Protein AF-A0A499V0D4-F1 (afdb_monomer_lite)

pLDDT: mean 81.77, std 21.67, range [28.7, 98.81]

Secondary structure (DSSP, 8-state):
--TT--SSHHHHHHHHHHPPPPPPSS--THHHHHHHHHT-SSGGGSPPHHHHHHHHHHHHH----------------------------------TT---SSSSSSHHHHHHHHHHHH-----TTPPTTEEEEEEHHHHSEEEEEETTSEEEEE-SSTTS-EEEEE-TTSS-EEEEEEE---STTS-SSHHHHHHHHHHHHHTTTTTTEEEEEEEEEEEEETTEEEEEEEEEEEETT-TTSSSPPPEEEEEEEEE-TT--EEEEEEEEESSSHHHHHHHHHHHHHHHH-EES--

Radius of gyration: 29.71 Å; chains: 1; bounding box: 88×83×48 Å

Organism: NCBI:txid68175

Foldseek 3Di:
DDQCPDPDDVSNVVCLQPPQDDQDPPDDDLVSVLVNLCSDNDPVSHDDPVVSVVSVVVVVPDDPPDDPPDDDDDDDDDDDDDDDDDPDDDDDPDDPDDPDDDDPPPPVVVVVVVVCVVPVDDCVPPDPQKDKDDCCVFAQKIWIARNPWDWDWDCVPVQWIKIKTADPVRQKIKMKIKHADDDDQQQPDQVSVLVVVQVCVVVCVVQQWDPKDKDKDWDDQPNHTKMWIKIKTFGGPQPPPPDTFIKIWIWIWDADPSSIIMIIIMIHTPDDPRNVVSVVNVVRRRVRMGRNHD

Sequence (294 aa):
MSPFRRSHAPATLQAVLGSEPQVPARATGPLATLIMQLLRKDPAMRPAAPEVRQALEAAAREPQSVPTMLASAGYAPGGGQSTGGRFVPPILHKNRKAQLGLGGLALVVAAAVVLVVMKPFSSEGLPAGWTVREERDVVGASLAVPGEYRRVQDDSDSDNPVVTYYDPSGVFTVSLRRSTPDGENDPAHLDAAADQIVAFYKDGGGSTVEDATSETAKTEQQGKEARDVTTSYLPYGTSSNKNPIRYQKRDHLYVNKAKVAWDLTVSIPADGEAHEEGAKLYERIVRNLKIDKL

Structure (mmCIF, N/CA/C/O backbone):
data_AF-A0A499V0D4-F1
#
_entry.id   AF-A0A499V0D4-F1
#
loop_
_atom_site.group_PDB
_atom_site.id
_atom_site.type_symbol
_atom_site.label_atom_id
_atom_site.label_alt_id
_atom_site.label_comp_id
_atom_site.label_asym_id
_atom_site.label_entity_id
_atom_site.label_seq_id
_atom_site.pdbx_PDB_ins_code
_atom_site.Cartn_x
_atom_site.Cartn_y
_atom_site.Cartn_z
_atom_site.occupancy
_atom_site.B_iso_or_equiv
_atom_site.auth_seq_id
_atom_site.auth_comp_id
_atom_site.auth_asym_id
_atom_site.auth_atom_id
_atom_site.pdbx_PDB_model_num
ATOM 1 N N . MET A 1 1 ? 23.529 -24.977 20.799 1.00 67.62 1 MET A N 1
ATOM 2 C CA . MET A 1 1 ? 23.965 -23.685 21.387 1.00 67.62 1 MET A CA 1
ATOM 3 C C . MET A 1 1 ? 24.605 -22.859 20.280 1.00 67.62 1 MET A C 1
ATOM 5 O O . MET A 1 1 ? 25.433 -23.405 19.566 1.00 67.62 1 MET A O 1
ATOM 9 N N . SER A 1 2 ? 24.187 -21.605 20.076 1.00 80.50 2 SER A N 1
ATOM 10 C CA . SER A 1 2 ? 24.742 -20.759 19.004 1.00 80.50 2 SER A CA 1
ATOM 11 C C . SER A 1 2 ? 26.144 -20.260 19.380 1.00 80.50 2 SER A C 1
ATOM 13 O O . SER A 1 2 ? 26.297 -19.731 20.485 1.00 80.50 2 SER A O 1
ATOM 15 N N . PRO A 1 3 ? 27.147 -20.360 18.487 1.00 78.00 3 PRO A N 1
ATOM 16 C CA . PRO A 1 3 ? 28.499 -19.867 18.755 1.00 78.00 3 PRO A CA 1
ATOM 17 C C . PRO A 1 3 ? 28.560 -18.339 18.908 1.00 78.00 3 PRO A C 1
ATOM 19 O O . PRO A 1 3 ? 29.544 -17.828 19.442 1.00 78.00 3 PRO A O 1
ATOM 22 N N . PHE A 1 4 ? 27.510 -17.623 18.486 1.00 86.31 4 PHE A N 1
ATOM 23 C CA . PHE A 1 4 ? 27.412 -16.160 18.516 1.00 86.31 4 PHE A CA 1
ATOM 24 C C . PHE A 1 4 ? 26.816 -15.606 19.817 1.00 86.31 4 PHE A C 1
ATOM 26 O O . PHE A 1 4 ? 26.868 -14.402 20.048 1.00 86.31 4 PHE A O 1
ATOM 33 N N . ARG A 1 5 ? 26.277 -16.463 20.696 1.00 85.12 5 ARG A N 1
ATOM 34 C CA . ARG A 1 5 ? 25.828 -16.056 22.038 1.00 85.12 5 ARG A CA 1
ATOM 35 C C . ARG A 1 5 ? 27.042 -15.929 22.967 1.00 85.12 5 ARG A C 1
ATOM 37 O O . ARG A 1 5 ? 27.327 -16.835 23.748 1.00 85.12 5 ARG A O 1
ATOM 44 N N . ARG A 1 6 ? 27.795 -14.832 22.832 1.00 84.38 6 ARG A N 1
ATOM 45 C CA . ARG A 1 6 ? 28.975 -14.495 23.652 1.00 84.38 6 ARG A CA 1
ATOM 46 C C . ARG A 1 6 ? 28.703 -13.242 24.485 1.00 84.38 6 ARG A C 1
ATOM 48 O O . ARG A 1 6 ? 27.916 -12.392 24.090 1.00 84.38 6 ARG A O 1
ATOM 55 N N . SER A 1 7 ? 29.361 -13.133 25.634 1.00 87.00 7 SER A N 1
ATOM 56 C CA . SER A 1 7 ? 29.151 -12.064 26.623 1.00 87.00 7 SER A CA 1
ATOM 57 C C . SER A 1 7 ? 29.785 -10.718 26.255 1.00 87.00 7 SER A C 1
ATOM 59 O O . SER A 1 7 ? 29.504 -9.723 26.914 1.00 87.00 7 SER A O 1
ATOM 61 N N . HIS A 1 8 ? 30.641 -10.660 25.230 1.00 85.31 8 HIS A N 1
ATOM 62 C CA . HIS A 1 8 ? 31.332 -9.433 24.830 1.00 85.31 8 HIS A CA 1
ATOM 63 C C . HIS A 1 8 ? 31.692 -9.414 23.339 1.00 85.31 8 HIS A C 1
ATOM 65 O O . HIS A 1 8 ? 32.043 -10.446 22.754 1.00 85.31 8 HIS A O 1
ATOM 71 N N . ALA A 1 9 ? 31.661 -8.214 22.747 1.00 86.69 9 ALA A N 1
ATOM 72 C CA . ALA A 1 9 ? 31.794 -7.977 21.308 1.00 86.69 9 ALA A CA 1
ATOM 73 C C . ALA A 1 9 ? 33.032 -8.622 20.643 1.00 86.69 9 ALA A C 1
ATOM 75 O O . ALA A 1 9 ? 32.856 -9.243 19.592 1.00 86.69 9 ALA A O 1
ATOM 76 N N . PRO A 1 10 ? 34.249 -8.597 21.234 1.00 86.88 10 PRO A N 1
ATOM 77 C CA . PRO A 1 10 ? 35.416 -9.233 20.613 1.00 86.88 10 PRO A CA 1
ATOM 78 C C . PRO A 1 10 ? 35.252 -10.744 20.412 1.00 86.88 10 PRO A C 1
ATOM 80 O O . PRO A 1 10 ? 35.670 -11.285 19.392 1.00 86.88 10 PRO A O 1
ATOM 83 N N . ALA A 1 11 ? 34.579 -11.431 21.340 1.00 84.25 11 ALA A N 1
ATOM 84 C CA . ALA A 1 11 ? 34.331 -12.867 21.207 1.00 84.25 11 ALA A CA 1
ATOM 85 C C . ALA A 1 11 ? 33.253 -13.181 20.173 1.00 84.25 11 ALA A C 1
ATOM 87 O O . ALA A 1 11 ? 33.328 -14.217 19.515 1.00 84.25 11 ALA A O 1
ATOM 88 N N . THR A 1 12 ? 32.270 -12.298 19.999 1.00 89.00 12 THR A N 1
ATOM 89 C CA . THR A 1 12 ? 31.299 -12.429 18.908 1.00 89.00 12 THR A CA 1
ATOM 90 C C . THR A 1 12 ? 31.994 -12.267 17.557 1.00 89.00 12 THR A C 1
ATOM 92 O O . THR A 1 12 ? 31.787 -13.098 16.677 1.00 89.00 12 THR A O 1
ATOM 95 N N . LEU A 1 13 ? 32.888 -11.282 17.405 1.00 88.62 13 LEU A N 1
ATOM 96 C CA . LEU A 1 13 ? 33.676 -11.094 16.178 1.00 88.62 13 LEU A CA 1
ATOM 97 C C . LEU A 1 13 ? 34.598 -12.286 15.895 1.00 88.62 13 LEU A C 1
ATOM 99 O O . LEU A 1 13 ? 34.624 -12.794 14.774 1.00 88.62 13 LEU A O 1
ATOM 103 N N . GLN A 1 14 ? 35.291 -12.795 16.915 1.00 88.88 14 GLN A N 1
ATOM 104 C CA . GLN A 1 14 ? 36.110 -13.999 16.778 1.00 88.88 14 GLN A CA 1
ATOM 105 C C . GLN A 1 14 ? 35.263 -15.213 16.369 1.00 88.88 14 GLN A C 1
ATOM 107 O O . GLN A 1 14 ? 35.676 -15.989 15.507 1.00 88.88 14 GLN A O 1
ATOM 112 N N . ALA A 1 15 ? 34.060 -15.365 16.931 1.00 87.12 15 ALA A N 1
ATOM 113 C CA . ALA A 1 15 ? 33.138 -16.422 16.534 1.00 87.12 15 ALA A CA 1
ATOM 114 C C . ALA A 1 15 ? 32.674 -16.260 15.078 1.00 87.12 15 ALA A C 1
ATOM 116 O O . ALA A 1 15 ? 32.596 -17.255 14.361 1.00 87.12 15 ALA A O 1
ATOM 117 N N . VAL A 1 16 ? 32.412 -15.037 14.609 1.00 87.00 16 VAL A N 1
ATOM 118 C CA . VAL A 1 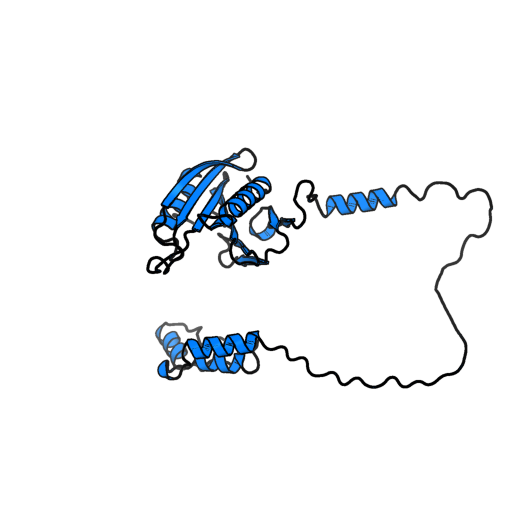16 ? 32.054 -14.768 13.205 1.00 87.00 16 VAL A CA 1
ATOM 119 C C . VAL A 1 16 ? 33.190 -15.150 12.257 1.00 87.00 16 VAL A C 1
ATOM 121 O O . VAL A 1 16 ? 32.927 -15.769 11.224 1.00 87.00 16 VAL A O 1
ATOM 124 N N . LEU A 1 17 ? 34.441 -14.854 12.613 1.00 86.56 17 LEU A N 1
ATOM 125 C CA . LEU A 1 17 ? 35.603 -15.170 11.779 1.00 86.56 17 LEU A CA 1
ATOM 126 C C . LEU A 1 17 ? 35.947 -16.666 11.791 1.00 86.56 17 LEU A C 1
ATOM 128 O O . LEU A 1 17 ? 36.165 -17.248 10.731 1.00 86.56 17 LEU A O 1
ATOM 132 N N . GLY A 1 18 ? 35.956 -17.294 12.969 1.00 83.88 18 GLY A N 1
ATOM 133 C CA . GLY A 1 18 ? 36.459 -18.658 13.150 1.00 83.88 18 GLY A CA 1
ATOM 134 C C . GLY A 1 18 ? 35.419 -19.775 13.057 1.00 83.88 18 GLY A C 1
ATOM 135 O O . GLY A 1 18 ? 35.798 -20.922 12.853 1.00 83.88 18 GLY A O 1
ATOM 136 N N . SER A 1 19 ? 34.120 -19.490 13.211 1.00 86.94 19 SER A N 1
ATOM 137 C CA . SER A 1 19 ? 33.113 -20.565 13.215 1.00 86.94 19 SER A CA 1
ATOM 138 C C . SER A 1 19 ? 32.798 -21.039 11.802 1.00 86.94 19 SER A C 1
ATOM 140 O O . SER A 1 19 ? 32.401 -20.239 10.944 1.00 86.94 19 SER A O 1
ATOM 142 N N . GLU A 1 20 ? 32.897 -22.347 11.589 1.00 85.19 20 GLU A N 1
ATOM 143 C CA . GLU A 1 20 ? 32.474 -22.988 10.350 1.00 85.19 20 GLU A CA 1
ATOM 144 C C . GLU A 1 20 ? 30.939 -23.006 10.234 1.00 85.19 20 GLU A C 1
ATOM 146 O O . GLU A 1 20 ? 30.245 -23.380 11.192 1.00 85.19 20 GLU A O 1
ATOM 151 N N . PRO A 1 21 ? 30.381 -22.593 9.080 1.00 86.62 21 PRO A N 1
ATOM 152 C CA . PRO A 1 21 ? 28.953 -22.706 8.826 1.00 86.62 21 PRO A CA 1
ATOM 153 C C . PRO A 1 21 ? 28.488 -24.161 8.915 1.00 86.62 21 PRO A C 1
ATOM 155 O O . PRO A 1 21 ? 29.148 -25.071 8.421 1.00 86.62 21 PRO A O 1
ATOM 158 N N . GLN A 1 22 ? 27.329 -24.379 9.530 1.00 85.25 22 GLN A N 1
ATOM 159 C CA . GLN A 1 22 ? 26.692 -25.693 9.542 1.00 85.25 22 GLN A CA 1
ATOM 160 C C . GLN A 1 22 ? 25.967 -25.927 8.216 1.00 85.25 22 GLN A C 1
ATOM 162 O O . GLN A 1 22 ? 25.374 -24.998 7.663 1.00 85.25 22 GLN A O 1
ATOM 167 N N . VAL A 1 23 ? 25.975 -27.170 7.733 1.00 86.00 23 VAL A N 1
ATOM 168 C CA . VAL A 1 23 ? 25.221 -27.545 6.531 1.00 86.00 23 VAL A CA 1
ATOM 169 C C . VAL A 1 23 ? 23.724 -27.304 6.783 1.00 86.00 23 VAL A C 1
ATOM 171 O O . VAL A 1 23 ? 23.216 -27.715 7.832 1.00 86.00 23 VAL A O 1
ATOM 174 N N . PRO A 1 24 ? 22.995 -26.634 5.870 1.00 85.88 24 PRO A N 1
ATOM 175 C CA . PRO A 1 24 ? 21.580 -26.347 6.074 1.00 85.88 24 PRO A CA 1
ATOM 176 C C . PRO A 1 24 ? 20.752 -27.628 6.220 1.00 85.88 24 PRO A C 1
ATOM 178 O O . PRO A 1 24 ? 20.754 -28.473 5.336 1.00 85.88 24 PRO A O 1
ATOM 181 N N . ALA A 1 25 ? 19.974 -27.749 7.299 1.00 84.06 25 ALA A N 1
ATOM 182 C CA . ALA A 1 25 ? 19.149 -28.939 7.543 1.00 84.06 25 ALA A CA 1
ATOM 183 C C . ALA A 1 25 ? 17.943 -29.068 6.589 1.00 84.06 25 ALA A C 1
ATOM 185 O O . ALA A 1 25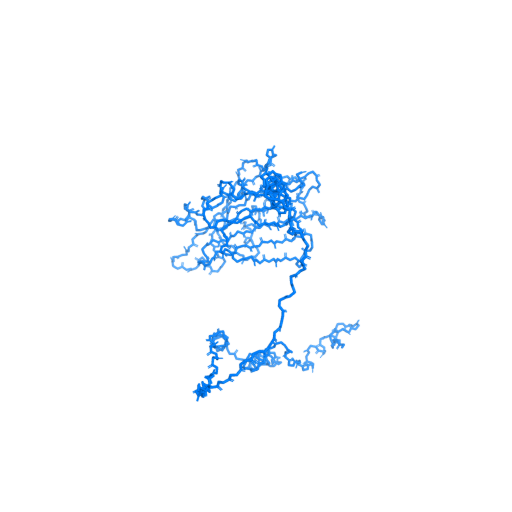 ? 17.407 -30.157 6.411 1.00 84.06 25 ALA A O 1
ATOM 186 N N . ARG A 1 26 ? 17.485 -27.948 6.013 1.00 82.00 26 ARG A N 1
ATOM 187 C CA . ARG A 1 26 ? 16.291 -27.881 5.148 1.00 82.00 26 ARG A CA 1
ATOM 188 C C . ARG A 1 26 ? 16.607 -27.859 3.654 1.00 82.00 26 ARG A C 1
ATOM 190 O O . ARG A 1 26 ? 15.699 -28.046 2.855 1.00 82.00 26 ARG A O 1
ATOM 197 N N . ALA A 1 27 ? 17.861 -27.617 3.279 1.00 79.81 27 ALA A N 1
ATOM 198 C CA . ALA A 1 27 ? 18.295 -27.693 1.892 1.00 79.81 27 ALA A CA 1
ATOM 199 C C . ALA A 1 27 ? 19.104 -28.976 1.714 1.00 79.81 27 ALA A C 1
ATOM 201 O O . ALA A 1 27 ? 19.981 -29.270 2.521 1.00 79.81 27 ALA A O 1
ATOM 202 N N . THR A 1 28 ? 18.824 -29.732 0.659 1.00 79.50 28 THR A N 1
ATOM 203 C CA . THR A 1 28 ? 19.603 -30.919 0.289 1.00 79.50 28 THR A CA 1
ATOM 204 C C . THR A 1 28 ? 20.124 -30.767 -1.137 1.00 79.50 28 THR A C 1
ATOM 206 O O . THR A 1 28 ? 19.649 -29.919 -1.896 1.00 79.50 28 THR A O 1
ATOM 209 N N . GLY A 1 29 ? 21.151 -31.540 -1.489 1.00 83.94 29 GLY A N 1
ATOM 210 C CA . GLY A 1 29 ? 21.677 -31.571 -2.853 1.00 83.94 29 GLY A CA 1
ATOM 211 C C . GLY A 1 29 ? 22.305 -30.242 -3.317 1.00 83.94 29 GLY A C 1
ATOM 212 O O . GLY A 1 29 ? 22.943 -29.556 -2.511 1.00 83.94 29 GLY A O 1
ATOM 213 N N . PRO A 1 30 ? 22.145 -29.865 -4.602 1.00 85.19 30 PRO A N 1
ATOM 214 C CA . PRO A 1 30 ? 22.827 -28.714 -5.207 1.00 85.19 30 PRO A CA 1
ATOM 215 C C . PRO A 1 30 ? 22.613 -27.387 -4.468 1.00 85.19 30 PRO A C 1
ATOM 217 O O . PRO A 1 30 ? 23.535 -26.577 -4.363 1.00 85.19 30 PRO A O 1
ATOM 220 N N . LEU A 1 31 ? 21.423 -27.182 -3.893 1.00 87.56 31 LEU A N 1
ATOM 221 C CA . LEU A 1 31 ? 21.105 -25.977 -3.128 1.00 87.56 31 LEU A CA 1
ATOM 222 C C . LEU A 1 31 ? 21.929 -25.880 -1.836 1.00 87.56 31 LEU A C 1
ATOM 224 O O . LEU A 1 31 ? 22.429 -24.807 -1.501 1.00 87.56 31 LEU A O 1
ATOM 228 N N . ALA A 1 32 ? 22.112 -26.996 -1.123 1.00 89.75 32 ALA A N 1
ATOM 229 C CA . ALA A 1 32 ? 22.949 -27.024 0.075 1.00 89.75 32 ALA A CA 1
ATOM 230 C C . ALA A 1 32 ? 24.406 -26.678 -0.266 1.00 89.75 32 ALA A C 1
ATOM 232 O O . ALA A 1 32 ? 25.039 -25.890 0.439 1.00 89.75 32 ALA A O 1
ATOM 233 N N . THR A 1 33 ? 24.918 -27.205 -1.383 1.00 89.81 33 THR A N 1
ATOM 234 C CA . THR A 1 33 ? 26.265 -26.898 -1.880 1.00 89.81 33 THR A CA 1
ATOM 235 C C . THR A 1 33 ? 26.423 -25.416 -2.212 1.00 89.81 33 THR A C 1
ATOM 237 O O . THR A 1 33 ? 27.405 -24.806 -1.788 1.00 89.81 33 THR A O 1
ATOM 240 N N . LEU A 1 34 ? 25.452 -24.818 -2.909 1.00 92.94 34 LEU A N 1
ATOM 241 C CA . LEU A 1 34 ? 25.481 -23.398 -3.262 1.00 92.94 34 LEU A CA 1
ATOM 242 C C . LEU A 1 34 ? 25.469 -22.497 -2.018 1.00 92.94 34 LEU A C 1
ATOM 244 O O . LEU A 1 34 ? 26.277 -21.574 -1.916 1.00 92.94 34 LEU A O 1
ATOM 248 N N . ILE A 1 35 ? 24.614 -22.801 -1.034 1.00 92.81 35 ILE A N 1
ATOM 249 C CA . ILE A 1 35 ? 24.573 -22.067 0.241 1.00 92.81 35 ILE A CA 1
ATOM 250 C C . ILE A 1 35 ? 25.936 -22.142 0.942 1.00 92.81 35 ILE A C 1
ATOM 252 O O . ILE A 1 35 ? 26.468 -21.121 1.376 1.00 92.81 35 ILE A O 1
ATOM 256 N N . MET A 1 36 ? 26.551 -23.326 0.999 1.00 93.69 36 MET A N 1
ATOM 257 C CA . MET A 1 36 ? 27.870 -23.490 1.618 1.00 93.69 36 MET A CA 1
ATOM 258 C C . MET A 1 36 ? 28.985 -22.742 0.868 1.00 93.69 36 MET A C 1
ATOM 260 O O . MET A 1 36 ? 29.930 -22.267 1.499 1.00 93.69 36 MET A O 1
ATOM 264 N N . GLN A 1 37 ? 28.883 -22.582 -0.455 1.00 93.06 37 GLN A N 1
ATOM 265 C CA . GLN A 1 37 ? 29.824 -21.774 -1.241 1.00 93.06 37 GLN A CA 1
ATOM 266 C C . GLN A 1 37 ? 29.673 -20.270 -0.972 1.00 93.06 37 GLN A C 1
ATOM 268 O O . GLN A 1 37 ? 30.678 -19.567 -0.864 1.00 93.06 37 GLN A O 1
ATOM 273 N N . LEU A 1 38 ? 28.442 -19.779 -0.807 1.00 93.88 38 LEU A N 1
ATOM 274 C CA . LEU A 1 38 ? 28.173 -18.377 -0.465 1.00 93.88 38 LEU A CA 1
ATOM 275 C C . LEU A 1 38 ? 28.634 -18.015 0.954 1.00 93.88 38 LEU A C 1
ATOM 277 O O . LEU A 1 38 ? 29.048 -16.884 1.200 1.00 93.88 38 LEU A O 1
ATOM 281 N N . LEU A 1 39 ? 28.618 -18.981 1.876 1.00 93.12 39 LEU A N 1
ATOM 282 C CA . LEU A 1 39 ? 29.041 -18.796 3.268 1.00 93.12 39 LEU A CA 1
ATOM 283 C C . LEU A 1 39 ? 30.562 -18.929 3.486 1.00 93.12 39 LEU A C 1
ATOM 285 O O . LEU A 1 39 ? 31.022 -18.933 4.633 1.00 93.12 39 LEU A O 1
ATOM 289 N N . ARG A 1 40 ? 31.364 -19.010 2.414 1.00 91.50 40 ARG A N 1
ATOM 290 C CA . ARG A 1 40 ? 32.833 -19.039 2.505 1.00 91.50 40 ARG A CA 1
ATOM 291 C C . ARG A 1 40 ? 33.371 -17.772 3.170 1.00 91.50 40 ARG A C 1
ATOM 293 O O . ARG A 1 40 ? 32.938 -16.657 2.866 1.00 91.50 40 ARG A O 1
ATOM 300 N N . LYS A 1 41 ? 34.344 -17.947 4.069 1.00 89.31 41 LYS A N 1
ATOM 301 C CA . LYS A 1 41 ? 34.977 -16.835 4.796 1.00 89.31 41 LYS A CA 1
ATOM 302 C C . LYS A 1 41 ? 35.727 -15.898 3.860 1.00 89.31 41 LYS A C 1
ATOM 304 O O . LYS A 1 41 ? 35.595 -14.691 4.009 1.00 89.31 41 LYS A O 1
ATOM 309 N N . ASP A 1 42 ? 36.429 -16.459 2.882 1.00 89.31 42 ASP A N 1
ATOM 310 C CA . ASP A 1 42 ? 37.067 -15.704 1.810 1.00 89.31 42 ASP A CA 1
ATOM 311 C C . ASP A 1 42 ? 36.022 -15.264 0.763 1.00 89.31 42 ASP A C 1
ATOM 313 O O . ASP A 1 42 ? 35.419 -16.129 0.113 1.00 89.31 42 ASP A O 1
ATOM 317 N N . PRO A 1 43 ? 35.781 -13.950 0.585 1.00 86.69 43 PRO A N 1
ATOM 318 C CA . PRO A 1 43 ? 34.848 -13.439 -0.414 1.00 86.69 43 PRO A CA 1
ATOM 319 C C . PRO A 1 43 ? 35.263 -13.736 -1.858 1.00 86.69 43 PRO A C 1
ATOM 321 O O . PRO A 1 43 ? 34.382 -13.921 -2.694 1.00 86.69 43 PRO A O 1
ATOM 324 N N . ALA A 1 44 ? 36.566 -13.812 -2.155 1.00 90.38 44 ALA A N 1
ATOM 325 C CA . ALA A 1 44 ? 37.063 -14.049 -3.513 1.00 90.38 44 ALA A CA 1
ATOM 326 C C . ALA A 1 44 ? 36.777 -15.478 -4.001 1.00 90.38 44 ALA A C 1
ATOM 328 O O . ALA A 1 44 ? 36.721 -15.737 -5.198 1.00 90.38 44 ALA A O 1
ATOM 329 N N . MET A 1 45 ? 36.552 -16.401 -3.064 1.00 89.94 45 MET A N 1
ATOM 330 C CA . MET A 1 45 ? 36.236 -17.802 -3.341 1.00 89.94 45 MET A CA 1
ATOM 331 C C . MET A 1 45 ? 34.733 -18.064 -3.485 1.00 89.94 45 MET A C 1
ATOM 333 O O . MET A 1 45 ? 34.328 -19.228 -3.585 1.00 89.94 45 MET A O 1
ATOM 337 N N . ARG A 1 46 ? 33.892 -17.026 -3.434 1.00 94.44 46 ARG A N 1
ATOM 338 C CA . ARG A 1 46 ? 32.441 -17.155 -3.600 1.00 94.44 46 ARG A CA 1
ATOM 339 C C . ARG A 1 46 ? 32.077 -17.129 -5.092 1.00 94.44 46 ARG A C 1
ATOM 341 O O . ARG A 1 46 ? 32.711 -16.389 -5.840 1.00 94.44 46 ARG A O 1
ATOM 348 N N . PRO A 1 47 ? 31.063 -17.898 -5.526 1.00 94.62 47 PRO A N 1
ATOM 349 C CA . PRO A 1 47 ? 30.582 -17.853 -6.904 1.00 94.62 47 PRO A CA 1
ATOM 350 C C . PRO A 1 47 ? 30.102 -16.452 -7.284 1.00 94.62 47 PRO A C 1
ATOM 352 O O . PRO A 1 47 ? 29.569 -15.716 -6.445 1.00 94.62 47 PRO A O 1
ATOM 355 N N . ALA A 1 48 ? 30.260 -16.093 -8.555 1.00 92.00 48 ALA A N 1
ATOM 356 C CA . ALA A 1 48 ? 29.822 -14.792 -9.038 1.00 92.00 48 ALA A CA 1
ATOM 357 C C . ALA A 1 48 ? 28.286 -14.724 -9.113 1.00 92.00 48 ALA A C 1
ATOM 359 O O . ALA A 1 48 ? 27.611 -15.721 -9.365 1.00 92.00 48 ALA A O 1
ATOM 360 N N . ALA A 1 49 ? 27.713 -13.526 -8.963 1.00 91.38 49 ALA A N 1
ATOM 361 C CA . ALA A 1 49 ? 26.264 -13.306 -9.034 1.00 91.38 49 ALA A CA 1
ATOM 362 C C . ALA A 1 49 ? 25.543 -13.980 -10.232 1.00 91.38 49 ALA A C 1
ATOM 364 O O . ALA A 1 49 ? 24.481 -14.568 -10.005 1.00 91.38 49 ALA A O 1
ATOM 365 N N . PRO A 1 50 ? 26.062 -13.949 -11.482 1.00 89.56 50 PRO A N 1
ATOM 366 C CA . PRO A 1 50 ? 25.412 -14.649 -12.594 1.00 89.56 50 PRO A CA 1
ATOM 367 C C . PRO A 1 50 ? 25.395 -16.177 -12.428 1.00 89.56 50 PRO A C 1
ATOM 369 O O . PRO A 1 50 ? 24.391 -16.806 -12.755 1.00 89.56 50 PRO A O 1
ATOM 372 N N . GLU A 1 51 ? 26.452 -16.771 -11.874 1.00 89.62 51 GLU A N 1
ATOM 373 C CA . GLU A 1 51 ? 26.544 -18.220 -11.634 1.00 89.62 51 GLU A CA 1
ATOM 374 C C . GLU A 1 51 ? 25.563 -18.660 -10.542 1.00 89.62 51 GLU A C 1
ATOM 376 O O . GLU A 1 51 ? 24.875 -19.671 -10.680 1.00 89.62 51 GLU A O 1
ATOM 381 N N . VAL A 1 52 ? 25.441 -17.857 -9.478 1.00 94.12 52 VAL A N 1
ATOM 382 C CA . VAL A 1 52 ? 24.467 -18.084 -8.398 1.00 94.12 52 VAL A CA 1
ATOM 383 C C . VAL A 1 52 ? 23.045 -18.056 -8.951 1.00 94.12 52 VAL A C 1
ATOM 385 O O . VAL A 1 52 ? 22.251 -18.943 -8.642 1.00 94.12 52 VAL A O 1
ATOM 388 N N . ARG A 1 53 ? 22.724 -17.064 -9.794 1.00 91.31 53 ARG A N 1
ATOM 389 C CA . ARG A 1 53 ? 21.407 -16.956 -10.432 1.00 91.31 53 ARG A CA 1
ATOM 390 C C . ARG A 1 53 ? 21.105 -18.187 -11.281 1.00 91.31 53 ARG A C 1
ATOM 392 O O . ARG A 1 53 ? 20.050 -18.785 -11.105 1.00 91.31 53 ARG A O 1
ATOM 399 N N . GLN A 1 54 ? 22.044 -18.601 -12.129 1.00 88.44 54 GLN A N 1
ATOM 400 C CA . GLN A 1 54 ? 21.881 -19.782 -12.975 1.00 88.44 54 GLN A CA 1
ATOM 401 C C . GLN A 1 54 ? 21.660 -21.059 -12.148 1.00 88.44 54 GLN A C 1
ATOM 403 O O . GLN A 1 54 ? 20.784 -21.860 -12.470 1.00 88.44 54 GLN A O 1
ATOM 408 N N . ALA A 1 55 ? 22.422 -21.246 -11.067 1.00 86.81 55 ALA A N 1
ATOM 409 C CA . ALA A 1 55 ? 22.286 -22.406 -10.189 1.00 86.81 55 ALA A CA 1
ATOM 410 C C . ALA A 1 55 ? 20.933 -22.430 -9.452 1.00 86.81 55 ALA A C 1
ATOM 412 O O . ALA A 1 55 ? 20.327 -23.493 -9.313 1.00 86.81 55 ALA A O 1
ATOM 413 N N . LEU A 1 56 ? 20.434 -21.268 -9.016 1.00 90.19 56 LEU A N 1
ATOM 414 C CA . LEU A 1 56 ? 19.115 -21.144 -8.388 1.00 90.19 56 LEU A CA 1
ATOM 415 C C . LEU A 1 56 ? 17.976 -21.358 -9.390 1.00 90.19 56 LEU A C 1
ATOM 417 O O . LEU A 1 56 ? 17.012 -22.045 -9.065 1.00 90.19 56 LEU A O 1
ATOM 421 N N . GLU A 1 57 ? 18.097 -20.826 -10.606 1.00 88.75 57 GLU A N 1
ATOM 422 C CA . GLU A 1 57 ? 17.136 -21.068 -11.686 1.00 88.75 57 GLU A CA 1
ATOM 423 C C . GLU A 1 57 ? 17.071 -22.554 -12.048 1.00 88.75 57 GLU A C 1
ATOM 425 O O . GLU A 1 57 ? 15.980 -23.094 -12.196 1.00 88.75 57 GLU A O 1
ATOM 430 N N . ALA A 1 58 ? 18.216 -23.240 -12.132 1.00 81.12 58 ALA A N 1
ATOM 431 C CA . ALA A 1 58 ? 18.261 -24.679 -12.376 1.00 81.12 58 ALA A CA 1
ATOM 432 C C . ALA A 1 58 ? 17.603 -25.479 -11.238 1.00 81.12 58 ALA A C 1
ATOM 434 O O . ALA A 1 58 ? 16.778 -26.350 -11.509 1.00 81.12 58 ALA A O 1
ATOM 435 N N . ALA A 1 59 ? 17.900 -25.142 -9.976 1.00 77.00 59 ALA A N 1
ATOM 436 C CA . ALA A 1 59 ? 17.288 -25.784 -8.810 1.00 77.00 59 ALA A CA 1
ATOM 437 C C . ALA A 1 59 ? 15.772 -25.531 -8.719 1.00 77.00 59 ALA A C 1
ATOM 439 O O . ALA A 1 59 ? 15.024 -26.407 -8.295 1.00 77.00 59 ALA A O 1
ATOM 440 N N . ALA A 1 60 ? 15.306 -24.354 -9.142 1.00 81.81 60 ALA A N 1
ATOM 441 C CA . ALA A 1 60 ? 13.883 -24.031 -9.213 1.00 81.81 60 ALA A CA 1
ATOM 442 C C . ALA A 1 60 ? 13.174 -24.716 -10.394 1.00 81.81 60 ALA A C 1
ATOM 444 O O . ALA A 1 60 ? 11.952 -24.859 -10.375 1.00 81.81 60 ALA A O 1
ATOM 445 N N . ARG A 1 61 ? 13.926 -25.113 -11.430 1.00 74.25 61 ARG A N 1
ATOM 446 C CA . ARG A 1 61 ? 13.386 -25.670 -12.674 1.00 74.25 61 ARG A CA 1
ATOM 447 C C . ARG A 1 61 ? 13.302 -27.188 -12.690 1.00 74.25 61 ARG A C 1
ATOM 449 O O . ARG A 1 61 ? 12.649 -27.691 -13.596 1.00 74.25 61 ARG A O 1
ATOM 456 N N . GLU A 1 62 ? 13.917 -27.913 -11.753 1.00 56.59 62 GLU A N 1
ATOM 457 C CA . GLU A 1 62 ? 13.860 -29.381 -11.729 1.00 56.59 62 GLU A CA 1
ATOM 458 C C . GLU A 1 62 ? 12.416 -29.918 -11.691 1.00 56.59 62 GLU A C 1
ATOM 460 O O . GLU A 1 62 ? 11.698 -29.720 -10.710 1.00 56.59 62 GLU A O 1
ATOM 465 N N . PRO A 1 63 ? 12.017 -30.723 -12.691 1.00 55.00 63 PRO A N 1
ATOM 466 C CA . PRO A 1 63 ? 10.952 -31.696 -12.574 1.00 55.00 63 PRO A CA 1
ATOM 467 C C . PRO A 1 63 ? 11.613 -33.080 -12.541 1.00 55.00 63 PRO A C 1
ATOM 469 O O . PRO A 1 63 ? 11.824 -33.700 -13.581 1.00 55.00 63 PRO A O 1
ATOM 472 N N . GLN A 1 64 ? 11.975 -33.588 -11.363 1.00 42.00 64 GLN A N 1
ATOM 473 C CA . GLN A 1 64 ? 12.427 -34.979 -11.246 1.00 42.00 64 GLN A CA 1
ATOM 474 C C . GLN A 1 64 ? 11.221 -35.892 -11.013 1.00 42.00 64 GLN A C 1
ATOM 476 O O . GLN A 1 64 ? 10.946 -36.353 -9.908 1.00 42.00 64 GLN A O 1
ATOM 481 N N . SER A 1 65 ? 10.482 -36.160 -12.091 1.00 40.88 65 SER A N 1
ATOM 482 C CA . SER A 1 65 ? 9.687 -37.384 -12.181 1.00 40.88 65 SER A CA 1
ATOM 483 C C . SER A 1 65 ? 10.665 -38.528 -12.436 1.00 40.88 65 SER A C 1
ATOM 485 O O . SER A 1 65 ? 11.176 -38.692 -13.541 1.00 40.88 65 SER A O 1
ATOM 487 N N . VAL A 1 66 ? 10.951 -39.325 -11.409 1.00 40.78 66 VAL A N 1
ATOM 488 C CA . VAL A 1 66 ? 11.523 -40.653 -11.641 1.00 40.78 66 VAL A CA 1
ATOM 489 C C . VAL A 1 66 ? 10.485 -41.484 -12.406 1.00 40.78 66 VAL A C 1
ATOM 491 O O . VAL A 1 66 ? 9.312 -41.483 -12.020 1.00 40.78 66 VAL A O 1
ATOM 494 N N . PRO A 1 67 ? 10.853 -42.179 -13.495 1.00 37.19 67 PRO A N 1
ATOM 495 C CA . PRO A 1 67 ? 9.913 -43.021 -14.216 1.00 37.19 67 PRO A CA 1
ATOM 496 C C . PRO A 1 67 ? 9.460 -44.161 -13.297 1.00 37.19 67 PRO A C 1
ATOM 498 O O . PRO A 1 67 ? 10.219 -45.077 -12.984 1.00 37.19 67 PRO A O 1
ATOM 501 N N . THR A 1 68 ? 8.202 -44.106 -12.853 1.00 40.09 68 THR A N 1
ATOM 502 C CA . THR A 1 68 ? 7.513 -45.267 -12.293 1.00 40.09 68 THR A CA 1
ATOM 503 C C . THR A 1 68 ? 7.393 -46.292 -13.413 1.00 40.09 68 THR A C 1
ATOM 505 O O . THR A 1 68 ? 6.570 -46.146 -14.316 1.00 40.09 68 THR A O 1
ATOM 508 N N . MET A 1 69 ? 8.247 -47.316 -13.390 1.00 37.44 69 MET A N 1
ATOM 509 C CA . MET A 1 69 ? 8.052 -48.479 -14.242 1.00 37.44 69 MET A CA 1
ATOM 510 C C . MET A 1 69 ? 6.712 -49.121 -13.877 1.00 37.44 69 MET A C 1
ATOM 512 O O . MET A 1 69 ? 6.513 -49.604 -12.764 1.00 37.44 69 MET A O 1
ATOM 516 N N . LEU A 1 70 ? 5.789 -49.074 -14.835 1.00 35.38 70 LEU A N 1
ATOM 517 C CA . LEU A 1 70 ? 4.526 -49.796 -14.845 1.00 35.38 70 LEU A CA 1
ATOM 518 C C . LEU A 1 70 ? 4.804 -51.294 -14.667 1.00 35.38 70 LEU A C 1
ATOM 520 O O . LEU A 1 70 ? 5.282 -51.959 -15.586 1.00 35.38 70 LEU A O 1
ATOM 524 N N . ALA A 1 71 ? 4.488 -51.833 -13.490 1.00 35.50 71 ALA A N 1
ATOM 525 C CA . ALA A 1 71 ? 4.348 -53.270 -13.320 1.00 35.50 71 ALA A CA 1
ATOM 526 C C . ALA A 1 71 ? 3.011 -53.703 -13.937 1.00 35.50 71 ALA A C 1
ATOM 528 O O . ALA A 1 71 ? 1.947 -53.175 -13.615 1.00 35.50 71 ALA A O 1
ATOM 529 N N . SER A 1 72 ? 3.126 -54.639 -14.874 1.00 32.62 72 SER A N 1
ATOM 530 C CA . SER A 1 72 ? 2.069 -55.184 -15.718 1.00 32.62 72 SER A CA 1
ATOM 531 C C . SER A 1 72 ? 0.853 -55.693 -14.951 1.00 32.62 72 SER A C 1
ATOM 533 O O . SER A 1 72 ? 0.962 -56.387 -13.941 1.00 32.62 72 SER A O 1
ATOM 535 N N . ALA A 1 73 ? -0.309 -55.436 -15.548 1.00 34.06 73 ALA A N 1
ATOM 536 C CA . ALA A 1 73 ? -1.536 -56.173 -15.322 1.00 34.06 73 ALA A CA 1
ATOM 537 C C . ALA A 1 73 ? -1.325 -57.664 -15.646 1.00 34.06 73 ALA A C 1
ATOM 539 O O . ALA A 1 73 ? -1.120 -58.040 -16.799 1.00 34.06 73 ALA A O 1
ATOM 540 N N . GLY A 1 74 ? -1.385 -58.507 -14.616 1.00 30.39 74 GLY A N 1
ATOM 541 C CA . GLY A 1 74 ? -1.523 -59.954 -14.739 1.00 30.39 74 GLY A CA 1
ATOM 542 C C . GLY A 1 74 ? -2.995 -60.338 -14.642 1.00 30.39 74 GLY A C 1
ATOM 543 O O . GLY A 1 74 ? -3.595 -60.272 -13.574 1.00 30.39 74 GLY A O 1
ATOM 544 N N . TYR A 1 75 ? -3.570 -60.712 -15.779 1.00 28.70 75 TYR A N 1
ATOM 545 C CA . TYR A 1 75 ? -4.897 -61.300 -15.917 1.00 28.70 75 TYR A CA 1
ATOM 546 C C . TYR A 1 75 ? -4.883 -62.744 -15.387 1.00 28.70 75 TYR A C 1
ATOM 548 O O . TYR A 1 75 ? -4.068 -63.549 -15.833 1.00 28.70 75 TYR A O 1
ATOM 556 N N . ALA A 1 76 ? -5.808 -63.095 -14.494 1.00 32.31 76 ALA A N 1
ATOM 557 C CA . ALA A 1 76 ? -6.223 -64.479 -14.270 1.00 32.31 76 ALA A CA 1
ATOM 558 C C . ALA A 1 76 ? -7.724 -64.505 -13.924 1.00 32.31 76 ALA A C 1
ATOM 560 O O . ALA A 1 76 ? -8.148 -63.773 -13.025 1.00 32.31 76 ALA A O 1
ATOM 561 N N . PRO A 1 77 ? -8.546 -65.301 -14.632 1.00 38.19 77 PRO A N 1
ATOM 562 C CA . PRO A 1 77 ? -9.973 -65.403 -14.376 1.00 38.19 77 PRO A CA 1
ATOM 563 C C . PRO A 1 77 ? -10.281 -66.553 -13.409 1.00 38.19 77 PRO A C 1
ATOM 565 O O . PRO A 1 77 ? -9.649 -67.606 -13.459 1.00 38.19 77 PRO A O 1
ATOM 568 N N . GLY A 1 78 ? -11.342 -66.391 -12.617 1.00 29.22 78 GLY A N 1
ATOM 569 C CA . GLY A 1 78 ? -12.132 -67.523 -12.131 1.00 29.22 78 GLY A CA 1
ATOM 570 C C . GLY A 1 78 ? -12.331 -67.617 -10.620 1.00 29.22 78 GLY A C 1
ATOM 571 O O . GLY A 1 78 ? -11.407 -67.915 -9.877 1.00 29.22 78 GLY A O 1
ATOM 572 N N . GLY A 1 79 ? -13.604 -67.523 -10.221 1.00 29.53 79 GLY A N 1
ATOM 573 C CA . GLY A 1 79 ? -14.180 -68.436 -9.231 1.00 29.53 79 GLY A CA 1
ATOM 574 C C . GLY A 1 79 ? -14.449 -67.890 -7.827 1.00 29.53 79 GLY A C 1
ATOM 575 O O . GLY A 1 79 ? -13.530 -67.604 -7.076 1.00 29.53 79 GLY A O 1
ATOM 576 N N . GLY A 1 80 ? -15.728 -67.922 -7.431 1.00 29.94 80 GLY A N 1
ATOM 577 C CA . GLY A 1 80 ? -16.094 -68.414 -6.095 1.00 29.94 80 GLY A CA 1
ATOM 578 C C . GLY A 1 80 ? -16.530 -67.402 -5.030 1.00 29.94 80 GLY A C 1
ATOM 579 O O . GLY A 1 80 ? -15.736 -66.984 -4.207 1.00 29.94 80 GLY A O 1
ATOM 580 N N . GLN A 1 81 ? -17.833 -67.104 -5.028 1.00 33.03 81 GLN A N 1
ATOM 581 C CA . GLN A 1 81 ? -18.758 -67.035 -3.878 1.00 33.03 81 GLN A CA 1
ATOM 582 C C . GLN A 1 81 ? -18.322 -66.548 -2.473 1.00 33.03 81 GLN A C 1
ATOM 584 O O . GLN A 1 81 ? -17.542 -67.195 -1.786 1.00 33.03 81 GLN A O 1
ATOM 589 N N . SER A 1 82 ? -19.169 -65.629 -1.967 1.00 33.03 82 SER A N 1
ATOM 590 C CA . SER A 1 82 ? -19.677 -65.515 -0.575 1.00 33.03 82 SER A CA 1
ATOM 591 C C . SER A 1 82 ? -18.662 -64.982 0.461 1.00 33.03 82 SER A C 1
ATOM 593 O O . SER A 1 82 ? -17.492 -65.305 0.395 1.00 33.03 82 SER A O 1
ATOM 595 N N . THR A 1 83 ? -18.953 -64.095 1.417 1.00 35.22 83 THR A N 1
ATOM 596 C CA . THR A 1 83 ? -20.131 -63.833 2.262 1.00 35.22 83 THR A CA 1
ATOM 597 C C . THR A 1 83 ? -19.980 -62.466 2.960 1.00 35.22 83 THR A C 1
ATOM 599 O O . THR A 1 83 ? -18.878 -62.161 3.396 1.00 35.22 83 THR A O 1
ATOM 602 N N . GLY A 1 84 ? -21.095 -61.749 3.183 1.00 32.16 84 GLY A N 1
ATOM 603 C CA . GLY A 1 84 ? -21.375 -60.917 4.381 1.00 32.16 84 GLY A CA 1
ATOM 604 C C . GLY A 1 84 ? -20.538 -59.641 4.624 1.00 32.16 84 GLY A C 1
ATOM 605 O O . GLY A 1 84 ? -19.334 -59.623 4.479 1.00 32.16 84 GLY A O 1
ATOM 606 N N . GLY A 1 85 ? -21.074 -58.504 5.057 1.00 35.59 85 GLY A N 1
ATOM 607 C CA . GLY A 1 85 ? -22.430 -58.147 5.434 1.00 35.59 85 GLY A CA 1
ATOM 608 C C . GLY A 1 85 ? -22.492 -56.629 5.612 1.00 35.59 85 GLY A C 1
ATOM 609 O O . GLY A 1 85 ? -21.712 -56.037 6.355 1.00 35.59 85 GLY A O 1
ATOM 610 N N . ARG A 1 86 ? -23.431 -56.001 4.900 1.00 40.94 86 ARG A N 1
ATOM 611 C CA . ARG A 1 86 ? -23.902 -54.640 5.166 1.00 40.94 86 ARG A CA 1
ATOM 612 C C . ARG A 1 86 ? -24.581 -54.638 6.534 1.00 40.94 86 ARG A C 1
ATOM 614 O O . ARG A 1 86 ? -25.614 -55.281 6.698 1.00 40.94 86 ARG A O 1
ATOM 621 N N . PHE A 1 87 ? -24.034 -53.888 7.482 1.00 38.06 87 PHE A N 1
ATOM 622 C CA . PHE A 1 87 ? -24.755 -53.506 8.691 1.00 38.06 87 PHE A CA 1
ATOM 623 C C . PHE A 1 87 ? -25.808 -52.455 8.324 1.00 38.06 87 PHE A C 1
ATOM 625 O O . PHE A 1 87 ? -25.507 -51.275 8.163 1.00 38.06 87 PHE A O 1
ATOM 632 N N . VAL A 1 88 ? -27.049 -52.909 8.167 1.00 47.28 88 VAL A N 1
ATOM 633 C CA . VAL A 1 88 ? -28.252 -52.074 8.202 1.00 47.28 88 VAL A CA 1
ATOM 634 C C . VAL A 1 88 ? -29.102 -52.615 9.355 1.00 47.28 88 VAL A C 1
ATOM 636 O O . VAL A 1 88 ? -29.467 -53.792 9.312 1.00 47.28 88 VAL A O 1
ATOM 639 N N . PRO A 1 89 ? -29.397 -51.829 10.404 1.00 38.38 89 PRO A N 1
ATOM 640 C CA . PRO A 1 89 ? -30.286 -52.278 11.468 1.00 38.38 89 PRO A CA 1
ATOM 641 C C . PRO A 1 89 ? -31.744 -52.331 10.961 1.00 38.38 89 PRO A C 1
ATOM 643 O O . PRO A 1 89 ? -32.190 -51.379 10.314 1.00 38.38 89 PRO A O 1
ATOM 646 N N . PRO A 1 90 ? -32.509 -53.405 11.240 1.00 45.03 90 PRO A N 1
ATOM 647 C CA . PRO A 1 90 ? -33.863 -53.571 10.726 1.00 45.03 90 PRO A CA 1
ATOM 648 C C . PRO A 1 90 ? -34.902 -53.404 11.836 1.00 45.03 90 PRO A C 1
ATOM 650 O O . PRO A 1 90 ? -35.028 -54.308 12.649 1.00 45.03 90 PRO A O 1
ATOM 653 N N . ILE A 1 91 ? -35.720 -52.344 11.849 1.00 46.84 91 ILE A N 1
ATOM 654 C CA . ILE A 1 91 ? -37.049 -52.421 12.487 1.00 46.84 91 ILE A CA 1
ATOM 655 C C . ILE A 1 91 ? -38.044 -51.497 11.760 1.00 46.84 91 ILE A C 1
ATOM 657 O O . ILE A 1 91 ? -37.749 -50.330 11.525 1.00 46.84 91 ILE A O 1
ATOM 661 N N . LEU A 1 92 ? -39.240 -52.053 11.494 1.00 43.47 92 LEU A N 1
ATOM 662 C CA . LEU A 1 92 ? -40.530 -51.438 11.112 1.00 43.47 92 LEU A CA 1
ATOM 663 C C . LEU A 1 92 ? -41.019 -51.650 9.667 1.00 43.47 92 LEU A C 1
ATOM 665 O O . LEU A 1 92 ? -41.330 -50.716 8.932 1.00 43.47 92 LEU A O 1
ATOM 669 N N . HIS A 1 93 ? -41.271 -52.917 9.324 1.00 42.97 93 HIS A N 1
ATOM 670 C CA . HIS A 1 93 ? -42.374 -53.259 8.423 1.00 42.97 93 HIS A CA 1
ATOM 671 C C . HIS A 1 93 ? -43.662 -53.452 9.231 1.00 42.97 93 HIS A C 1
ATOM 673 O O . HIS A 1 93 ? -43.759 -54.424 9.977 1.00 42.97 93 HIS A O 1
ATOM 679 N N . LYS A 1 94 ? -44.640 -52.555 9.041 1.00 51.31 94 LYS A N 1
ATOM 680 C CA . LYS A 1 94 ? -46.098 -52.816 8.949 1.00 51.31 94 LYS A CA 1
ATOM 681 C C . LYS A 1 94 ? -46.890 -51.545 9.281 1.00 51.31 94 LYS A C 1
ATOM 683 O O . LYS A 1 94 ? -47.277 -51.345 10.421 1.00 51.31 94 LYS A O 1
ATOM 688 N N . ASN A 1 95 ? -47.185 -50.723 8.272 1.00 42.84 95 ASN A N 1
ATOM 689 C CA . ASN A 1 95 ? -48.571 -50.398 7.906 1.00 42.84 95 ASN A CA 1
ATOM 690 C C . ASN A 1 95 ? -48.606 -49.512 6.652 1.00 42.84 95 ASN A C 1
ATOM 692 O O . ASN A 1 95 ? -48.091 -48.396 6.637 1.00 42.84 95 ASN A O 1
ATOM 696 N N . ARG A 1 96 ? -49.252 -49.998 5.589 1.00 50.03 96 ARG A N 1
ATOM 697 C CA . ARG A 1 96 ? -49.540 -49.208 4.386 1.00 50.03 96 ARG A CA 1
ATOM 698 C C . ARG A 1 96 ? -50.718 -48.284 4.698 1.00 50.03 96 ARG A C 1
ATOM 700 O O . ARG A 1 96 ? -51.844 -48.742 4.542 1.00 50.03 96 ARG A O 1
ATOM 707 N N . LYS A 1 97 ? -50.457 -47.054 5.175 1.00 45.59 97 LYS A N 1
ATOM 708 C CA . LYS A 1 97 ? -51.323 -45.847 5.028 1.00 45.59 97 LYS A CA 1
ATOM 709 C C . LYS A 1 97 ? -50.895 -44.587 5.820 1.00 45.59 97 LYS A C 1
ATOM 711 O O . LYS A 1 97 ? -51.666 -43.639 5.853 1.00 45.59 97 LYS A O 1
ATOM 716 N N . ALA A 1 98 ? -49.694 -44.507 6.405 1.00 47.00 98 ALA A N 1
ATOM 717 C CA . ALA A 1 98 ? -49.282 -43.313 7.169 1.00 47.00 98 ALA A CA 1
ATOM 718 C C . ALA A 1 98 ? -47.784 -42.956 7.040 1.00 47.00 98 ALA A C 1
ATOM 720 O O . ALA A 1 98 ? -47.084 -42.843 8.038 1.00 47.00 98 ALA A O 1
ATOM 721 N N . GLN A 1 99 ? -47.271 -42.786 5.817 1.00 45.28 99 GLN A N 1
ATOM 722 C CA . GLN A 1 99 ? -45.907 -42.268 5.579 1.00 45.28 99 GLN A CA 1
ATOM 723 C C . GLN A 1 99 ? -45.889 -41.161 4.515 1.00 45.28 99 GLN A C 1
ATOM 725 O O . GLN A 1 99 ? -45.112 -41.176 3.567 1.00 45.28 99 GLN A O 1
ATOM 730 N N . LEU A 1 100 ? -46.768 -40.178 4.690 1.00 52.28 100 LEU A N 1
ATOM 731 C CA . LEU A 1 100 ? -46.628 -38.844 4.116 1.00 52.28 100 LEU A CA 1
ATOM 732 C C . LEU A 1 100 ? -46.841 -37.868 5.269 1.00 52.28 100 LEU A C 1
ATOM 734 O O . LEU A 1 100 ? -47.967 -37.661 5.707 1.00 52.28 100 LEU A O 1
ATOM 738 N N . GLY A 1 101 ? -45.753 -37.327 5.808 1.00 45.97 101 GLY A N 1
ATOM 739 C CA . GLY A 1 101 ? -45.832 -36.321 6.857 1.00 45.97 101 GLY A CA 1
ATOM 740 C C . GLY A 1 101 ? -44.537 -36.200 7.643 1.00 45.97 101 GLY A C 1
ATOM 741 O O . GLY A 1 101 ? -44.167 -37.115 8.364 1.00 45.97 101 GLY A O 1
ATOM 742 N N . LEU A 1 102 ? -43.908 -35.029 7.532 1.00 47.66 102 LEU A N 1
ATOM 743 C CA . LEU A 1 102 ? -42.979 -34.467 8.521 1.00 47.66 102 LEU A CA 1
ATOM 744 C C . LEU A 1 102 ? -41.587 -35.111 8.638 1.00 47.66 102 LEU A C 1
ATOM 746 O O . LEU A 1 102 ? -41.181 -35.574 9.696 1.00 47.66 102 LEU A O 1
ATOM 750 N N . GLY A 1 103 ? -40.796 -35.013 7.568 1.00 38.06 103 GLY A N 1
ATOM 751 C CA . GLY A 1 103 ? -39.337 -35.198 7.645 1.00 38.06 103 GLY A CA 1
ATOM 752 C C . GLY A 1 103 ? -38.516 -34.299 6.716 1.00 38.06 103 GLY A C 1
ATOM 753 O O . GLY A 1 103 ? -37.318 -34.508 6.582 1.00 38.06 103 GLY A O 1
ATOM 754 N N . GLY A 1 104 ? -39.143 -33.329 6.041 1.00 40.25 104 GLY A N 1
ATOM 755 C CA . GLY A 1 104 ? -38.506 -32.558 4.963 1.00 40.25 104 GLY A CA 1
ATOM 756 C C . GLY A 1 104 ? -38.155 -31.104 5.281 1.00 40.25 104 GLY A C 1
ATOM 757 O O . GLY A 1 104 ? -37.470 -30.480 4.481 1.00 40.25 104 GLY A O 1
ATOM 758 N N . LEU A 1 105 ? -38.595 -30.540 6.414 1.00 41.69 105 LEU A N 1
ATOM 759 C CA . LEU A 1 105 ? -38.498 -29.085 6.634 1.00 41.69 105 LEU A CA 1
ATOM 760 C C . LEU A 1 105 ? -37.447 -28.642 7.669 1.00 41.69 105 LEU A C 1
ATOM 762 O O . LEU A 1 105 ? -37.130 -27.463 7.731 1.00 41.69 105 LEU A O 1
ATOM 766 N N . ALA A 1 106 ? -36.860 -29.549 8.457 1.00 45.50 106 ALA A N 1
ATOM 767 C CA . ALA A 1 106 ? -35.910 -29.157 9.512 1.00 45.50 106 ALA A CA 1
ATOM 768 C C . ALA A 1 106 ? -34.427 -29.256 9.098 1.00 45.50 106 ALA A C 1
ATOM 770 O O . ALA A 1 106 ? -33.591 -28.521 9.618 1.00 45.50 106 ALA A O 1
ATOM 771 N N . LEU A 1 107 ? -34.086 -30.119 8.135 1.00 41.59 107 LEU A N 1
ATOM 772 C CA . LEU A 1 107 ? -32.689 -30.336 7.730 1.00 41.59 107 LEU A CA 1
ATOM 773 C C . LEU A 1 107 ? -32.166 -29.301 6.726 1.00 41.59 107 LEU A C 1
ATOM 775 O O . LEU A 1 107 ? -30.966 -29.043 6.695 1.00 41.59 107 LEU A O 1
ATOM 779 N N . VAL A 1 108 ? -33.049 -28.642 5.970 1.00 44.00 108 VAL A N 1
ATOM 780 C CA . VAL A 1 108 ? -32.649 -27.530 5.091 1.00 44.00 108 VAL A CA 1
ATOM 781 C C . VAL A 1 108 ? -32.426 -26.245 5.898 1.00 44.00 108 VAL A C 1
ATOM 783 O O . VAL A 1 108 ? -31.509 -25.489 5.598 1.00 44.00 108 VAL A O 1
ATOM 786 N N . VAL A 1 109 ? -33.175 -26.031 6.987 1.00 45.72 109 VAL A N 1
ATOM 787 C CA . VAL A 1 109 ? -33.007 -24.843 7.842 1.00 45.72 109 VAL A CA 1
ATOM 788 C C . VAL A 1 109 ? -31.772 -24.967 8.742 1.00 45.72 109 VAL A C 1
ATOM 790 O O . VAL A 1 109 ? -31.041 -23.996 8.891 1.00 45.72 109 VAL A O 1
ATOM 793 N N . ALA A 1 110 ? -31.451 -26.154 9.269 1.00 43.22 110 ALA A N 1
ATOM 794 C CA . ALA A 1 110 ? -30.239 -26.332 10.077 1.00 43.22 110 ALA A CA 1
ATOM 795 C C . ALA A 1 110 ? -28.942 -26.230 9.247 1.00 43.22 110 ALA A C 1
ATOM 797 O O . ALA A 1 110 ? -27.976 -25.620 9.699 1.00 43.22 110 ALA A O 1
ATOM 798 N N . ALA A 1 111 ? -28.923 -26.748 8.012 1.00 47.44 111 ALA A N 1
ATOM 799 C CA . ALA A 1 111 ? -27.774 -26.582 7.117 1.00 47.44 111 ALA A CA 1
ATOM 800 C C . ALA A 1 111 ? -27.621 -25.128 6.629 1.00 47.44 111 ALA A C 1
ATOM 802 O O . ALA A 1 111 ? -26.500 -24.629 6.549 1.00 47.44 111 ALA A O 1
ATOM 803 N N . ALA A 1 112 ? -28.732 -24.426 6.375 1.00 45.16 112 ALA A N 1
ATOM 804 C CA . ALA A 1 112 ? -28.706 -23.007 6.028 1.00 45.16 112 ALA A CA 1
ATOM 805 C C . ALA A 1 112 ? -28.226 -22.135 7.201 1.00 45.16 112 ALA A C 1
ATOM 807 O O . ALA A 1 112 ? -27.409 -21.245 6.997 1.00 45.16 112 ALA A O 1
ATOM 808 N N . VAL A 1 113 ? -28.641 -22.423 8.439 1.00 47.69 113 VAL A N 1
ATOM 809 C CA . VAL A 1 113 ? -28.198 -21.663 9.622 1.00 47.69 113 VAL A CA 1
ATOM 810 C C . VAL A 1 113 ? -26.721 -21.926 9.949 1.00 47.69 113 VAL A C 1
ATOM 812 O O . VAL A 1 113 ? -26.008 -20.989 10.290 1.00 47.69 113 VAL A O 1
ATOM 815 N N . VAL A 1 114 ? -26.208 -23.149 9.766 1.00 41.81 114 VAL A N 1
ATOM 816 C CA . VAL A 1 114 ? -24.771 -23.433 9.968 1.00 41.81 114 VAL A CA 1
ATOM 817 C C . VAL A 1 114 ? -23.900 -22.795 8.872 1.00 41.81 114 VAL A C 1
ATOM 819 O O . VAL A 1 114 ? -22.820 -22.289 9.176 1.00 41.81 114 VAL A O 1
ATOM 822 N N . LEU A 1 115 ? -24.373 -22.726 7.621 1.00 42.56 115 LEU A N 1
ATOM 823 C CA . LEU A 1 115 ? -23.667 -22.012 6.545 1.00 42.56 115 LEU A CA 1
ATOM 824 C C . LEU A 1 115 ? -23.697 -20.485 6.716 1.00 42.56 115 LEU A C 1
ATOM 826 O O . LEU A 1 115 ? -22.700 -19.833 6.412 1.00 42.56 115 LEU A O 1
ATOM 830 N N . VAL A 1 116 ? -24.784 -19.925 7.253 1.00 47.22 116 VAL A N 1
ATOM 831 C CA . VAL A 1 116 ? -24.904 -18.486 7.553 1.00 47.22 116 VAL A CA 1
ATOM 832 C C . VAL A 1 116 ? -24.033 -18.076 8.747 1.00 47.22 116 VAL A C 1
ATOM 834 O O . VAL A 1 116 ? -23.499 -16.971 8.765 1.00 47.22 116 VAL A O 1
ATOM 837 N N . VAL A 1 117 ? -23.822 -18.966 9.722 1.00 48.00 117 VAL A N 1
ATOM 838 C CA . VAL A 1 117 ? -22.982 -18.674 10.898 1.00 48.00 117 VAL A CA 1
ATOM 839 C C . VAL A 1 117 ? -21.483 -18.860 10.612 1.00 48.00 117 VAL A C 1
ATOM 841 O O . VAL A 1 117 ? -20.667 -18.175 11.221 1.00 48.00 117 VAL A O 1
ATOM 844 N N . MET A 1 118 ? -21.096 -19.729 9.666 1.00 44.91 118 MET A N 1
ATOM 845 C CA . MET A 1 118 ? -19.678 -19.952 9.320 1.00 44.91 118 MET A CA 1
ATOM 846 C C . MET A 1 118 ? -19.153 -19.110 8.142 1.00 44.91 118 MET A C 1
ATOM 848 O O . MET A 1 118 ? -17.942 -19.067 7.930 1.00 44.91 118 MET A O 1
ATOM 852 N N . LYS A 1 119 ? -20.020 -18.422 7.388 1.00 48.12 119 LYS A N 1
ATOM 853 C CA . LYS A 1 119 ? -19.640 -17.442 6.354 1.00 48.12 119 LYS A CA 1
ATOM 854 C C . LYS A 1 119 ? -20.539 -16.206 6.470 1.00 48.12 119 LYS A C 1
ATOM 856 O O . LYS A 1 119 ? -21.528 -16.123 5.746 1.00 48.12 119 LYS A O 1
ATOM 861 N N . PRO A 1 120 ? -20.218 -15.222 7.330 1.00 44.88 120 PRO A N 1
ATOM 862 C CA . PRO A 1 120 ? -21.074 -14.048 7.511 1.00 44.88 120 PRO A CA 1
ATOM 863 C C . PRO A 1 120 ? -21.053 -13.086 6.307 1.00 44.88 120 PRO A C 1
ATOM 865 O O . PRO A 1 120 ? -21.707 -12.048 6.336 1.00 44.88 120 PRO A O 1
ATOM 868 N N . PHE A 1 121 ? -20.307 -13.414 5.248 1.00 54.22 121 PHE A N 1
ATOM 869 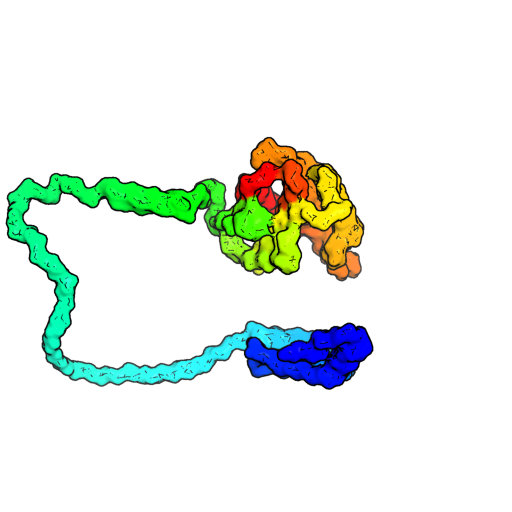C CA . PHE A 1 121 ? -20.054 -12.539 4.111 1.00 54.22 121 PHE A CA 1
ATOM 870 C C . PHE A 1 121 ? -20.304 -13.324 2.836 1.00 54.22 121 PHE A C 1
ATOM 872 O O . PHE A 1 121 ? -19.408 -13.948 2.262 1.00 54.22 121 PHE A O 1
ATOM 879 N N . SER A 1 122 ? -21.564 -13.329 2.410 1.00 49.91 122 SER A N 1
ATOM 880 C CA . SER A 1 122 ? -21.888 -13.694 1.043 1.00 49.91 122 SER A CA 1
ATOM 881 C C . SER A 1 122 ? -21.024 -12.837 0.123 1.00 49.91 122 SER A C 1
ATOM 883 O O . SER A 1 122 ? -21.000 -11.614 0.243 1.00 49.91 122 SER A O 1
ATOM 885 N N . SER A 1 123 ? -20.367 -13.457 -0.850 1.00 52.72 123 SER A N 1
ATOM 886 C CA . SER A 1 123 ? -19.793 -12.795 -2.027 1.00 52.72 123 SER A CA 1
ATOM 887 C C . SER A 1 123 ? -20.861 -12.101 -2.898 1.00 52.72 123 SER A C 1
ATOM 889 O O . SER A 1 123 ? -20.663 -11.897 -4.093 1.00 52.72 123 SER A O 1
ATOM 891 N N . GLU A 1 124 ? -22.029 -11.798 -2.332 1.00 57.06 124 GLU A N 1
ATOM 892 C CA . GLU A 1 124 ? -23.142 -11.132 -2.983 1.00 57.06 124 GLU A CA 1
ATOM 893 C C . GLU A 1 124 ? -22.699 -9.723 -3.370 1.00 57.06 124 GLU A C 1
ATOM 895 O O . GLU A 1 124 ? -22.318 -8.907 -2.536 1.00 57.06 124 GLU A O 1
ATOM 900 N N . GLY A 1 125 ? -22.689 -9.463 -4.676 1.00 74.31 125 GLY A N 1
ATOM 901 C CA . GLY A 1 125 ? -22.210 -8.206 -5.250 1.00 74.31 125 GLY A CA 1
ATOM 902 C C . GLY A 1 125 ? -20.718 -8.175 -5.596 1.00 74.31 125 GLY A C 1
ATOM 903 O O . GLY A 1 125 ? -20.275 -7.200 -6.207 1.00 74.31 125 GLY A O 1
ATOM 904 N N . LEU A 1 126 ? -19.945 -9.223 -5.281 1.00 86.19 126 LEU A N 1
ATOM 905 C CA . LEU A 1 126 ? -18.576 -9.358 -5.781 1.00 86.19 126 LEU A CA 1
ATOM 906 C C . LEU A 1 126 ? -18.565 -9.995 -7.183 1.00 86.19 126 LEU A C 1
ATOM 908 O O . LEU A 1 126 ? -19.375 -10.881 -7.465 1.00 86.19 126 LEU A O 1
ATOM 912 N N . PRO A 1 127 ? -17.657 -9.571 -8.081 1.00 87.62 127 PRO A N 1
ATOM 913 C CA . PRO A 1 127 ? -17.489 -10.217 -9.378 1.00 87.62 127 PRO A CA 1
ATOM 914 C C . PRO A 1 127 ? -17.067 -11.677 -9.241 1.00 87.62 127 PRO A C 1
ATOM 916 O O . PRO A 1 127 ? -16.466 -12.081 -8.243 1.00 87.62 127 PRO A O 1
ATOM 919 N N . ALA A 1 128 ? -17.291 -12.446 -10.305 1.00 87.81 128 ALA A N 1
ATOM 920 C CA . ALA A 1 128 ? -16.708 -13.774 -10.425 1.00 87.81 128 ALA A CA 1
ATOM 921 C C . ALA A 1 128 ? -15.182 -13.715 -10.216 1.00 87.81 128 ALA A C 1
ATOM 923 O O . ALA A 1 128 ? -14.516 -12.793 -10.686 1.00 87.81 128 ALA A O 1
ATOM 924 N N . GLY A 1 129 ? -14.646 -14.690 -9.481 1.00 89.62 129 GLY A N 1
ATOM 925 C CA . GLY A 1 129 ? -13.218 -14.781 -9.173 1.00 89.62 129 GLY A CA 1
ATOM 926 C C . GLY A 1 129 ? -12.764 -13.986 -7.947 1.00 89.62 129 GLY A C 1
ATOM 927 O O . GLY A 1 129 ? -11.647 -14.198 -7.497 1.00 89.62 129 GLY A O 1
ATOM 928 N N . TRP A 1 130 ? -13.596 -13.128 -7.350 1.00 94.94 130 TRP A N 1
ATOM 929 C CA . TRP A 1 130 ? -13.238 -12.405 -6.124 1.00 94.94 130 TRP A CA 1
ATOM 930 C C . TRP A 1 130 ? -13.515 -13.228 -4.866 1.00 94.94 130 TRP A C 1
ATOM 932 O O . TRP A 1 130 ? -14.395 -14.087 -4.829 1.00 94.94 130 TRP A O 1
ATOM 942 N N . THR A 1 131 ? -12.747 -12.976 -3.810 1.00 93.75 131 THR A N 1
ATOM 943 C CA . THR A 1 131 ? -12.885 -13.648 -2.516 1.00 93.75 131 THR A CA 1
ATOM 944 C C . THR A 1 131 ? -12.641 -12.652 -1.389 1.00 93.75 131 THR A C 1
ATOM 946 O O . THR A 1 131 ? -11.725 -11.832 -1.456 1.00 93.75 131 THR A O 1
ATOM 949 N N . VAL A 1 132 ? -13.462 -12.731 -0.342 1.00 95.56 132 VAL A N 1
ATOM 950 C CA . VAL A 1 132 ? -13.241 -11.991 0.905 1.00 95.56 132 VAL A CA 1
ATOM 951 C C . VAL A 1 132 ? -12.139 -12.684 1.699 1.00 95.56 132 VAL A C 1
ATOM 953 O O . VAL A 1 132 ? -12.186 -13.895 1.922 1.00 95.56 132 VAL A O 1
ATOM 956 N N . ARG A 1 133 ? -11.136 -11.913 2.105 1.00 95.19 133 ARG A N 1
ATOM 957 C CA . ARG A 1 133 ? -10.038 -12.345 2.960 1.00 95.19 133 ARG A CA 1
ATOM 958 C C . ARG A 1 133 ? -10.305 -11.842 4.369 1.00 95.19 133 ARG A C 1
ATOM 960 O O . ARG A 1 133 ? -10.379 -10.636 4.601 1.00 95.19 133 ARG A O 1
ATOM 967 N N . GLU A 1 134 ? -10.499 -12.783 5.282 1.00 94.69 134 GLU A N 1
ATOM 968 C CA . GLU A 1 134 ? -10.673 -12.505 6.704 1.00 94.69 134 GLU A CA 1
ATOM 969 C C . GLU A 1 134 ? -9.295 -12.367 7.345 1.00 94.69 134 GLU A C 1
ATOM 971 O O . GLU A 1 134 ? -8.619 -13.362 7.587 1.00 94.69 134 GLU A O 1
ATOM 976 N N . GLU A 1 135 ? -8.879 -11.132 7.609 1.00 95.62 135 GLU A N 1
ATOM 977 C CA . GLU A 1 135 ? -7.555 -10.807 8.151 1.00 95.62 135 GLU A CA 1
ATOM 978 C C . GLU A 1 135 ? -7.653 -10.238 9.572 1.00 95.62 135 GLU A C 1
ATOM 980 O O . GLU A 1 135 ? -6.803 -9.475 10.029 1.00 95.62 135 GLU A O 1
ATOM 985 N N . ARG A 1 136 ? -8.719 -10.604 10.291 1.00 93.44 136 ARG A N 1
ATOM 986 C CA . ARG A 1 136 ? -9.059 -10.060 11.615 1.00 93.44 136 ARG A CA 1
ATOM 987 C C . ARG A 1 136 ? -7.995 -10.349 12.660 1.00 93.44 136 ARG A C 1
ATOM 989 O O . ARG A 1 136 ? -7.669 -9.472 13.454 1.00 93.44 136 ARG A O 1
ATOM 996 N N . ASP A 1 137 ? -7.426 -11.548 12.616 1.00 91.19 137 ASP A N 1
ATOM 997 C CA . ASP A 1 137 ? -6.407 -11.978 13.575 1.00 91.19 137 ASP A CA 1
ATOM 998 C C . ASP A 1 137 ? -5.060 -11.273 13.358 1.00 91.19 137 ASP A C 1
ATOM 1000 O O . ASP A 1 137 ? -4.257 -11.195 14.282 1.00 91.19 137 ASP A O 1
ATOM 1004 N N . VAL A 1 138 ? -4.819 -10.736 12.155 1.00 94.56 138 VAL A N 1
ATOM 1005 C CA . VAL A 1 138 ? -3.543 -10.109 11.776 1.00 94.56 138 VAL A CA 1
ATOM 1006 C C . VAL A 1 138 ? -3.667 -8.588 11.794 1.00 94.56 138 VAL A C 1
ATOM 1008 O O . VAL A 1 138 ? -2.968 -7.900 12.533 1.00 94.56 138 VAL A O 1
ATOM 1011 N N . VAL A 1 139 ? -4.615 -8.049 11.028 1.00 96.00 139 VAL A N 1
ATOM 1012 C CA . VAL A 1 139 ? -4.805 -6.605 10.843 1.00 96.00 139 VAL A CA 1
ATOM 1013 C C . VAL A 1 139 ? -6.171 -6.111 11.322 1.00 96.00 139 VAL A C 1
ATOM 1015 O O . VAL A 1 139 ? -6.489 -4.947 11.118 1.00 96.00 139 VAL A O 1
ATOM 1018 N N . GLY A 1 140 ? -6.993 -6.925 11.995 1.00 95.94 140 GLY A N 1
ATOM 1019 C CA . GLY A 1 140 ? -8.274 -6.461 12.559 1.00 95.94 140 GLY A CA 1
ATOM 1020 C C . GLY A 1 140 ? -9.270 -5.958 11.508 1.00 95.94 140 GLY A C 1
ATOM 1021 O O . GLY A 1 140 ? -10.034 -5.026 11.773 1.00 95.94 140 GLY A O 1
ATOM 1022 N N . ALA A 1 141 ? -9.197 -6.513 10.298 1.00 97.06 141 ALA A N 1
ATOM 1023 C CA . ALA A 1 141 ? -10.002 -6.102 9.162 1.00 97.06 141 ALA A CA 1
ATOM 1024 C C . ALA A 1 141 ? -10.240 -7.265 8.187 1.00 97.06 141 ALA A C 1
ATOM 1026 O O . ALA A 1 141 ? -9.563 -8.291 8.226 1.00 97.06 141 ALA A O 1
ATOM 1027 N N . SER A 1 142 ? -11.185 -7.084 7.273 1.00 96.81 142 SER A N 1
ATOM 1028 C CA . SER A 1 142 ? -11.411 -7.952 6.117 1.00 96.81 142 SER A CA 1
ATOM 1029 C C . SER A 1 142 ? -11.469 -7.116 4.844 1.00 96.81 142 SER A C 1
ATOM 1031 O O . SER A 1 142 ? -11.983 -5.997 4.868 1.00 96.81 142 SER A O 1
ATOM 1033 N N . LEU A 1 143 ? -11.003 -7.667 3.727 1.00 96.88 143 LEU A N 1
ATOM 1034 C CA . LEU A 1 143 ? -11.059 -7.014 2.418 1.00 96.88 143 LEU A CA 1
ATOM 1035 C C . LEU A 1 143 ? -11.383 -8.029 1.319 1.00 96.88 143 LEU A C 1
ATOM 1037 O O . LEU A 1 143 ? -11.046 -9.206 1.431 1.00 96.88 143 LEU A O 1
ATOM 1041 N N . ALA A 1 144 ? -12.022 -7.583 0.240 1.00 96.62 144 ALA A N 1
ATOM 1042 C CA . ALA A 1 144 ? -12.230 -8.411 -0.945 1.00 96.62 144 ALA A CA 1
ATOM 1043 C C . ALA A 1 144 ? -11.114 -8.167 -1.963 1.00 96.62 144 ALA A C 1
ATOM 1045 O O . ALA A 1 144 ? -10.840 -7.019 -2.297 1.00 96.62 144 ALA A O 1
ATOM 1046 N N . VAL A 1 145 ? -10.514 -9.237 -2.484 1.00 97.25 145 VAL A N 1
ATOM 1047 C CA . VAL A 1 145 ? -9.486 -9.202 -3.542 1.00 97.25 145 VAL A CA 1
ATOM 1048 C C . VAL A 1 145 ? -9.745 -10.322 -4.559 1.00 97.25 145 VAL A C 1
ATOM 1050 O O . VAL A 1 145 ? -10.483 -11.264 -4.240 1.00 97.25 145 VAL A O 1
ATOM 1053 N N . PRO A 1 146 ? -9.161 -10.280 -5.771 1.00 97.12 146 PRO A N 1
ATOM 1054 C CA . PRO A 1 146 ? -9.178 -11.431 -6.669 1.00 97.12 146 PRO A CA 1
ATOM 1055 C C . PRO A 1 146 ? -8.616 -12.684 -5.979 1.00 97.12 146 PRO A C 1
ATOM 1057 O O . PRO A 1 146 ? -7.588 -12.655 -5.299 1.00 97.12 146 PRO A O 1
ATOM 1060 N N . GLY A 1 147 ? -9.327 -13.801 -6.109 1.00 95.31 147 GLY A N 1
ATOM 1061 C CA . GLY A 1 147 ? -9.068 -15.040 -5.373 1.00 95.31 147 GLY A CA 1
ATOM 1062 C C . GLY A 1 147 ? -7.747 -15.708 -5.749 1.00 95.31 147 GLY A C 1
ATOM 1063 O O . GLY A 1 147 ? -7.167 -16.417 -4.926 1.00 95.31 147 GLY A O 1
ATOM 1064 N N . GLU A 1 148 ? -7.254 -15.433 -6.955 1.00 95.38 148 GLU A N 1
ATOM 1065 C CA . GLU A 1 148 ? -5.963 -15.897 -7.471 1.00 95.38 148 GLU A CA 1
ATOM 1066 C C . GLU A 1 148 ? -4.756 -15.136 -6.913 1.00 95.38 148 GLU A C 1
ATOM 1068 O O . GLU A 1 148 ? -3.628 -15.610 -7.054 1.00 95.38 148 GLU A O 1
ATOM 1073 N N . TYR A 1 149 ? -4.963 -13.990 -6.250 1.00 97.50 149 TYR A N 1
ATOM 1074 C CA . TYR A 1 149 ? -3.850 -13.240 -5.680 1.00 97.50 149 TYR A CA 1
ATOM 1075 C C . TYR A 1 149 ? -3.195 -14.038 -4.553 1.00 97.50 149 TYR A C 1
ATOM 1077 O O . TYR A 1 149 ? -3.853 -14.538 -3.629 1.00 97.50 149 TYR A O 1
ATOM 1085 N N . ARG A 1 150 ? -1.864 -14.116 -4.604 1.00 98.00 150 ARG A N 1
ATOM 1086 C CA . ARG A 1 150 ? -1.062 -14.829 -3.612 1.00 98.00 150 ARG A CA 1
ATOM 1087 C C . ARG A 1 150 ? -0.916 -13.975 -2.357 1.00 98.00 150 ARG A C 1
ATOM 1089 O O . ARG A 1 150 ? -0.249 -12.943 -2.389 1.00 98.00 150 ARG A O 1
ATOM 1096 N N . ARG A 1 151 ? -1.486 -14.450 -1.249 1.00 97.81 151 ARG A N 1
ATOM 1097 C CA . ARG A 1 151 ? -1.351 -13.840 0.081 1.00 97.81 151 ARG A CA 1
ATOM 1098 C C . ARG A 1 151 ? 0.036 -14.104 0.676 1.00 97.81 151 ARG A C 1
ATOM 1100 O O . ARG A 1 151 ? 0.498 -15.244 0.690 1.00 97.81 151 ARG A O 1
ATOM 1107 N N . VAL A 1 152 ? 0.645 -13.065 1.228 1.00 97.69 152 VAL A N 1
ATOM 1108 C CA . VAL A 1 152 ? 1.853 -13.081 2.061 1.00 97.69 152 VAL A CA 1
ATOM 1109 C C . VAL A 1 152 ? 1.571 -12.240 3.304 1.00 97.69 152 VAL A C 1
ATOM 1111 O O . VAL A 1 152 ? 0.825 -11.269 3.235 1.00 97.69 152 VAL A O 1
ATOM 1114 N N . GLN A 1 153 ? 2.136 -12.629 4.438 1.00 96.56 153 GLN A N 1
ATOM 1115 C CA . GLN A 1 153 ? 2.015 -11.914 5.705 1.00 96.56 153 GLN A CA 1
ATOM 1116 C C . GLN A 1 153 ? 3.413 -11.597 6.221 1.00 96.56 153 GLN A C 1
ATOM 1118 O O . GLN A 1 153 ? 4.294 -12.457 6.153 1.00 96.56 153 GLN A O 1
ATOM 1123 N N . ASP A 1 154 ? 3.578 -10.383 6.729 1.00 92.56 154 ASP A N 1
ATOM 1124 C CA . ASP A 1 154 ? 4.737 -9.948 7.496 1.00 92.56 154 ASP A CA 1
ATOM 1125 C C . ASP A 1 154 ? 4.241 -9.432 8.847 1.00 92.56 154 ASP A C 1
ATOM 1127 O O . ASP A 1 154 ? 3.509 -8.449 8.923 1.00 92.56 154 ASP A O 1
ATOM 1131 N N . ASP A 1 155 ? 4.589 -10.151 9.902 1.00 89.94 155 ASP A N 1
ATOM 1132 C CA . ASP A 1 155 ? 4.293 -9.838 11.298 1.00 89.94 155 ASP A CA 1
ATOM 1133 C C . ASP A 1 155 ? 5.576 -9.835 12.139 1.00 89.94 155 ASP A C 1
ATOM 1135 O O . ASP A 1 155 ? 5.547 -10.045 13.353 1.00 89.94 155 ASP A O 1
ATOM 1139 N N . SER A 1 156 ? 6.721 -9.613 11.481 1.00 88.25 156 SER A N 1
ATOM 1140 C CA . SER A 1 156 ? 8.015 -9.491 12.157 1.00 88.25 156 SER A CA 1
ATOM 1141 C C . SER A 1 156 ? 8.050 -8.313 13.134 1.00 88.25 156 SER A C 1
ATOM 1143 O O . SER A 1 156 ? 8.739 -8.385 14.155 1.00 88.25 156 SER A O 1
ATOM 1145 N N . ASP A 1 157 ? 7.267 -7.277 12.840 1.00 88.44 157 ASP A N 1
ATOM 1146 C CA . ASP A 1 157 ? 6.908 -6.194 13.740 1.00 88.44 157 ASP A CA 1
ATOM 1147 C C . ASP A 1 157 ? 5.449 -6.377 14.191 1.00 88.44 157 ASP A C 1
ATOM 1149 O O . ASP A 1 157 ? 4.513 -6.266 13.394 1.00 88.44 157 ASP A O 1
ATOM 1153 N N . SER A 1 158 ? 5.256 -6.678 15.477 1.00 87.25 158 SER A N 1
ATOM 1154 C CA . SER A 1 158 ? 3.930 -6.922 16.052 1.00 87.25 158 SER A CA 1
ATOM 1155 C C . SER A 1 158 ? 3.062 -5.671 16.132 1.00 87.25 158 SER A C 1
ATOM 1157 O O . SER A 1 158 ? 1.837 -5.800 16.202 1.00 87.25 158 SER A O 1
ATOM 1159 N N . ASP A 1 159 ? 3.684 -4.491 16.126 1.00 90.50 159 ASP A N 1
ATOM 1160 C CA . ASP A 1 159 ? 2.981 -3.213 16.164 1.00 90.50 159 ASP A CA 1
ATOM 1161 C C . ASP A 1 159 ? 2.593 -2.754 14.751 1.00 90.50 159 ASP A C 1
ATOM 1163 O O . ASP A 1 159 ? 1.683 -1.941 14.592 1.00 90.50 159 ASP A O 1
ATOM 1167 N N . ASN A 1 160 ? 3.209 -3.338 13.715 1.00 92.75 160 ASN A N 1
ATOM 1168 C CA . ASN A 1 160 ? 2.991 -2.989 12.312 1.00 92.75 160 ASN A CA 1
ATOM 1169 C C . ASN A 1 160 ? 2.754 -4.201 11.383 1.00 92.75 160 ASN A C 1
ATOM 1171 O O . ASN A 1 160 ? 3.383 -4.271 10.321 1.00 92.75 160 ASN A O 1
ATOM 1175 N N . PRO A 1 161 ? 1.859 -5.156 11.707 1.00 96.06 161 PRO A N 1
ATOM 1176 C CA . PRO A 1 161 ? 1.602 -6.292 10.832 1.00 96.06 161 PRO A CA 1
ATOM 1177 C C . PRO A 1 161 ? 1.044 -5.855 9.471 1.00 96.06 161 PRO A C 1
ATOM 1179 O O . PRO A 1 161 ? 0.196 -4.958 9.362 1.00 96.06 161 PRO A O 1
ATOM 1182 N N . VAL A 1 162 ? 1.488 -6.547 8.422 1.00 97.69 162 VAL A N 1
ATOM 1183 C CA . VAL A 1 162 ? 1.102 -6.305 7.030 1.00 97.69 162 VAL A CA 1
ATOM 1184 C C . VAL A 1 162 ? 0.643 -7.601 6.375 1.00 97.69 162 VAL A C 1
ATOM 1186 O O . VAL A 1 162 ? 1.289 -8.646 6.472 1.00 97.69 162 VAL A O 1
ATOM 1189 N N . VAL A 1 163 ? -0.459 -7.521 5.634 1.00 98.50 163 VAL A N 1
ATOM 1190 C CA . VAL A 1 163 ? -0.881 -8.567 4.695 1.00 98.50 163 VAL A CA 1
ATOM 1191 C C . VAL A 1 163 ? -0.802 -8.032 3.273 1.00 98.50 163 VAL A C 1
ATOM 1193 O O . VAL A 1 163 ? -1.343 -6.970 2.974 1.00 98.50 163 VAL A O 1
ATOM 1196 N N . THR A 1 164 ? -0.138 -8.773 2.391 1.00 98.56 164 THR A N 1
ATOM 1197 C CA . THR A 1 164 ? 0.095 -8.392 0.994 1.00 98.56 164 THR A CA 1
ATOM 1198 C C . THR A 1 164 ? -0.469 -9.447 0.054 1.00 98.56 164 THR A C 1
ATOM 1200 O O . THR A 1 164 ? -0.295 -10.647 0.260 1.00 98.56 164 THR A O 1
ATOM 1203 N N . TYR A 1 165 ? -1.117 -9.002 -1.013 1.00 98.50 165 TYR A N 1
ATOM 1204 C CA . TYR A 1 165 ? -1.691 -9.821 -2.066 1.00 98.50 165 TYR A CA 1
ATOM 1205 C C . TYR A 1 165 ? -1.022 -9.468 -3.385 1.00 98.50 165 TYR A C 1
ATOM 1207 O O . TYR A 1 165 ? -1.172 -8.358 -3.901 1.00 98.50 165 TYR A O 1
ATOM 1215 N N . TYR A 1 166 ? -0.277 -10.432 -3.915 1.00 97.56 166 TYR A N 1
ATOM 1216 C CA . TYR A 1 166 ? 0.410 -10.298 -5.190 1.00 97.56 166 TYR A CA 1
ATOM 1217 C C . TYR A 1 166 ? -0.462 -10.830 -6.313 1.00 97.56 166 TYR A C 1
ATOM 1219 O O . TYR A 1 166 ? -0.863 -11.999 -6.295 1.00 97.56 166 TYR A O 1
ATOM 1227 N N . ASP A 1 167 ? -0.701 -9.976 -7.297 1.00 96.19 167 ASP A N 1
ATOM 1228 C CA . ASP A 1 167 ? -1.284 -10.374 -8.564 1.00 96.19 167 ASP A CA 1
ATOM 1229 C C . ASP A 1 167 ? -0.351 -11.356 -9.311 1.00 96.19 167 ASP A C 1
ATOM 1231 O O . ASP A 1 167 ? 0.865 -11.133 -9.347 1.00 96.19 167 ASP A O 1
ATOM 1235 N N . PRO A 1 168 ? -0.875 -12.439 -9.919 1.00 94.06 168 PRO A N 1
ATOM 1236 C CA . PRO A 1 168 ? -0.061 -13.388 -10.678 1.00 94.06 168 PRO A CA 1
ATOM 1237 C C . PRO A 1 168 ? 0.707 -12.788 -11.864 1.00 94.06 168 PRO A C 1
ATOM 1239 O O . PRO A 1 168 ? 1.740 -13.347 -12.235 1.00 94.06 168 PRO A O 1
ATOM 1242 N N . SER A 1 169 ? 0.240 -11.680 -12.456 1.00 92.31 169 SER A N 1
ATOM 1243 C CA . SER A 1 169 ? 0.969 -10.992 -13.534 1.00 92.31 169 SER A CA 1
ATOM 1244 C C . SER A 1 169 ? 2.118 -10.119 -13.012 1.00 92.31 169 SER A C 1
ATOM 1246 O O . SER A 1 169 ? 3.025 -9.778 -13.769 1.00 92.31 169 SER A O 1
ATOM 1248 N N . GLY A 1 170 ? 2.112 -9.791 -11.714 1.00 92.38 170 GLY A N 1
ATOM 1249 C CA . GLY A 1 170 ? 3.106 -8.935 -11.067 1.00 92.38 170 GLY A CA 1
ATOM 1250 C C . GLY A 1 170 ? 2.904 -7.439 -11.316 1.00 92.38 170 GLY A C 1
ATOM 1251 O O . GLY A 1 170 ? 3.743 -6.645 -10.899 1.00 92.38 170 GLY A O 1
ATOM 1252 N N . VAL A 1 171 ? 1.810 -7.052 -11.979 1.00 93.94 171 VAL A N 1
ATOM 1253 C CA . VAL A 1 171 ? 1.502 -5.652 -12.313 1.00 93.94 171 VAL A CA 1
ATOM 1254 C C . VAL A 1 171 ? 0.872 -4.917 -11.132 1.00 93.94 171 VAL A C 1
ATOM 1256 O O . VAL A 1 171 ? 1.162 -3.742 -10.913 1.00 93.94 171 VAL A O 1
ATOM 1259 N N . PHE A 1 172 ? 0.034 -5.610 -10.358 1.00 96.69 172 PHE A N 1
ATOM 1260 C CA . PHE A 1 172 ? -0.684 -5.033 -9.225 1.00 96.69 172 PHE A CA 1
ATOM 1261 C C . PHE A 1 172 ? -0.185 -5.604 -7.900 1.00 96.69 172 PHE A C 1
ATOM 1263 O O . PHE A 1 172 ? 0.117 -6.791 -7.771 1.00 96.69 172 PHE A O 1
ATOM 1270 N N . THR A 1 173 ? -0.140 -4.767 -6.871 1.00 98.06 173 THR A N 1
ATOM 1271 C CA . THR A 1 173 ? 0.092 -5.225 -5.495 1.00 98.06 173 THR A CA 1
ATOM 1272 C C . THR A 1 173 ? -0.886 -4.530 -4.570 1.00 98.06 173 THR A C 1
ATOM 1274 O O . THR A 1 173 ? -1.065 -3.320 -4.664 1.00 98.06 173 THR A O 1
ATOM 1277 N N . VAL A 1 174 ? -1.509 -5.298 -3.679 1.00 98.69 174 VAL A N 1
ATOM 1278 C CA . VAL A 1 174 ? -2.413 -4.789 -2.642 1.00 98.69 174 VAL A CA 1
ATOM 1279 C C . VAL A 1 174 ? -1.803 -5.126 -1.292 1.00 98.69 174 VAL A C 1
ATOM 1281 O O . VAL A 1 174 ? -1.517 -6.294 -1.045 1.00 98.69 174 VAL A O 1
ATOM 1284 N N . SER A 1 175 ? -1.634 -4.156 -0.405 1.00 98.38 175 SER A N 1
ATOM 1285 C CA . SER A 1 175 ? -1.217 -4.403 0.975 1.00 98.38 175 SER A CA 1
ATOM 1286 C C . SER A 1 175 ? -2.120 -3.680 1.954 1.00 98.38 175 SER A C 1
ATOM 1288 O O . SER A 1 175 ? -2.531 -2.557 1.695 1.00 98.38 175 SER A O 1
ATOM 1290 N N . LEU A 1 176 ? -2.396 -4.312 3.088 1.00 98.69 176 LEU A N 1
ATOM 1291 C CA . LEU A 1 176 ? -3.068 -3.689 4.218 1.00 98.69 176 LEU A CA 1
ATOM 1292 C C . LEU A 1 176 ? -2.145 -3.782 5.428 1.00 98.69 176 LEU A C 1
ATOM 1294 O O . LEU A 1 176 ? -1.819 -4.885 5.875 1.00 98.69 176 LEU A O 1
ATOM 1298 N N . ARG A 1 177 ? -1.729 -2.625 5.937 1.00 97.62 177 ARG A N 1
ATOM 1299 C CA . ARG A 1 177 ? -0.978 -2.490 7.184 1.00 97.62 177 ARG A CA 1
ATOM 1300 C C . ARG A 1 177 ? -1.919 -2.044 8.290 1.00 97.62 177 ARG A C 1
ATOM 1302 O O . ARG A 1 177 ? -2.758 -1.170 8.077 1.00 97.62 177 ARG A O 1
ATOM 1309 N N . ARG A 1 178 ? -1.740 -2.613 9.479 1.00 96.44 178 ARG A N 1
ATOM 1310 C CA . ARG A 1 178 ? -2.287 -2.057 10.716 1.00 96.44 178 ARG A CA 1
ATOM 1311 C C . ARG A 1 178 ? -1.124 -1.595 11.579 1.00 96.44 178 ARG A C 1
ATOM 1313 O O . ARG A 1 178 ? -0.273 -2.411 11.892 1.00 96.44 178 ARG A O 1
ATOM 1320 N N . SER A 1 179 ? -1.129 -0.331 11.979 1.00 94.56 179 SER A N 1
ATOM 1321 C CA . SER A 1 179 ? -0.102 0.260 12.837 1.00 94.56 179 SER A CA 1
ATOM 1322 C C . SER A 1 179 ? -0.705 0.640 14.180 1.00 94.56 179 SER A C 1
ATOM 1324 O O . SER A 1 179 ? -1.678 1.398 14.243 1.00 94.56 179 SER A O 1
ATOM 1326 N N . THR A 1 180 ? -0.166 0.085 15.259 1.00 92.19 180 THR A N 1
ATOM 1327 C CA . THR A 1 180 ? -0.493 0.491 16.625 1.00 92.19 180 THR A CA 1
ATOM 1328 C C . THR A 1 180 ? 0.537 1.491 17.137 1.00 92.19 180 THR A C 1
ATOM 1330 O O . THR A 1 180 ? 1.711 1.315 16.838 1.00 92.19 180 THR A O 1
ATOM 1333 N N . PRO A 1 181 ? 0.119 2.499 17.922 1.00 87.75 181 PRO A N 1
ATOM 1334 C CA . PRO A 1 181 ? 1.045 3.465 18.499 1.00 87.75 181 PRO A CA 1
ATOM 1335 C C . PRO A 1 181 ? 2.157 2.793 19.315 1.00 87.75 181 PRO A C 1
ATOM 1337 O O . PRO A 1 181 ? 1.839 2.040 20.243 1.00 87.75 181 PRO A O 1
ATOM 1340 N N . ASP A 1 182 ? 3.419 3.075 18.994 1.00 81.56 182 ASP A N 1
ATOM 1341 C CA . ASP A 1 182 ? 4.603 2.474 19.623 1.00 81.56 182 ASP A CA 1
ATOM 1342 C C . ASP A 1 182 ? 5.586 3.494 20.241 1.00 81.56 182 ASP A C 1
ATOM 1344 O O . ASP A 1 182 ? 6.543 3.100 20.919 1.00 81.56 182 ASP A O 1
ATOM 1348 N N . GLY A 1 183 ? 5.344 4.807 20.101 1.00 75.44 183 GLY A N 1
ATOM 1349 C CA . GLY A 1 183 ? 6.269 5.815 20.615 1.00 75.44 183 GLY A CA 1
ATOM 1350 C C . GLY A 1 183 ? 6.104 7.235 20.068 1.00 75.44 183 GLY A C 1
ATOM 1351 O O . GLY A 1 183 ? 5.016 7.745 19.826 1.00 75.44 183 GLY A O 1
ATOM 1352 N N . GLU A 1 184 ? 7.229 7.944 19.957 1.00 60.78 184 GLU A N 1
ATOM 1353 C CA . GLU A 1 184 ? 7.252 9.386 19.657 1.00 60.78 184 GLU A CA 1
ATOM 1354 C C . GLU A 1 184 ? 6.967 9.708 18.179 1.00 60.78 184 GLU A C 1
ATOM 1356 O O . GLU A 1 184 ? 6.567 10.826 17.860 1.00 60.78 184 GLU A O 1
ATOM 1361 N N . ASN A 1 185 ? 7.116 8.729 17.281 1.00 70.06 185 ASN A N 1
ATOM 1362 C CA . ASN A 1 185 ? 6.894 8.908 15.842 1.00 70.06 185 ASN A CA 1
ATOM 1363 C C . ASN A 1 185 ? 5.435 8.676 15.413 1.00 70.06 185 ASN A C 1
ATOM 1365 O O . ASN A 1 185 ? 5.105 8.857 14.238 1.00 70.06 185 ASN A O 1
ATOM 1369 N N . ASP A 1 186 ? 4.556 8.319 16.351 1.00 77.75 186 ASP A N 1
ATOM 1370 C CA . ASP A 1 186 ? 3.157 8.038 16.060 1.00 77.75 186 ASP A CA 1
ATOM 1371 C C . ASP A 1 186 ? 2.424 9.281 15.550 1.00 77.75 186 ASP A C 1
ATOM 1373 O O . ASP A 1 186 ? 2.508 10.362 16.154 1.00 77.75 186 ASP A O 1
ATOM 1377 N N . PRO A 1 187 ? 1.630 9.159 14.477 1.00 78.06 187 PRO A N 1
ATOM 1378 C CA . PRO A 1 187 ? 0.864 10.286 13.994 1.00 78.06 187 PRO A CA 1
ATOM 1379 C C . PRO A 1 187 ? -0.149 10.737 15.048 1.00 78.06 187 PRO A C 1
ATOM 1381 O O . PRO A 1 187 ? -0.931 9.964 15.606 1.00 78.06 187 PRO A O 1
ATOM 1384 N N . ALA A 1 188 ? -0.167 12.043 15.313 1.00 79.62 188 ALA A N 1
ATOM 1385 C CA . ALA A 1 188 ? -1.051 12.611 16.325 1.00 79.62 188 ALA A CA 1
ATOM 1386 C C . ALA A 1 188 ? -2.545 12.463 15.969 1.00 79.62 188 ALA A C 1
ATOM 1388 O O . ALA A 1 188 ? -3.381 12.375 16.871 1.00 79.62 188 ALA A O 1
ATOM 1389 N N . HIS A 1 189 ? -2.867 12.481 14.673 1.00 89.12 189 HIS A N 1
ATOM 1390 C CA . HIS A 1 189 ? -4.212 12.419 14.095 1.00 89.12 189 HIS A CA 1
ATOM 1391 C C . HIS A 1 189 ? -4.134 12.035 12.605 1.00 89.12 189 HIS A C 1
ATOM 1393 O O . HIS A 1 189 ? -3.044 11.929 12.046 1.00 89.12 189 HIS A O 1
ATOM 1399 N N . LEU A 1 190 ? -5.292 11.848 11.965 1.00 94.88 190 LEU A N 1
ATOM 1400 C CA . LEU A 1 190 ? -5.423 11.385 10.578 1.00 94.88 190 LEU A CA 1
ATOM 1401 C C . LEU A 1 190 ? -4.649 12.232 9.551 1.00 94.88 190 LEU A C 1
ATOM 1403 O O . LEU A 1 190 ? -3.963 11.667 8.707 1.00 94.88 190 LEU A O 1
ATOM 1407 N N . ASP A 1 191 ? -4.728 13.565 9.622 1.00 95.38 191 ASP A N 1
ATOM 1408 C CA . ASP A 1 191 ? -4.008 14.436 8.678 1.00 95.38 191 ASP A CA 1
ATOM 1409 C C . ASP A 1 191 ? -2.488 14.320 8.854 1.00 95.38 191 ASP A C 1
ATOM 1411 O O . ASP A 1 191 ? -1.768 14.164 7.875 1.00 95.38 191 ASP A O 1
ATOM 1415 N N . ALA A 1 192 ? -2.003 14.264 10.101 1.00 94.44 192 ALA A N 1
ATOM 1416 C CA . ALA A 1 192 ? -0.586 14.025 10.374 1.00 94.44 192 ALA A CA 1
ATOM 1417 C C . ALA A 1 192 ? -0.105 12.659 9.852 1.00 94.44 192 ALA A C 1
ATOM 1419 O O . ALA A 1 192 ? 1.020 12.554 9.375 1.00 94.44 192 ALA A O 1
ATOM 1420 N N . ALA A 1 193 ? -0.944 11.621 9.917 1.00 95.19 193 ALA A N 1
ATOM 1421 C CA . ALA A 1 193 ? -0.624 10.315 9.342 1.00 95.19 193 ALA A CA 1
ATOM 1422 C C . ALA A 1 193 ? -0.520 10.378 7.805 1.00 95.19 193 ALA A C 1
ATOM 1424 O O . ALA A 1 193 ? 0.418 9.826 7.233 1.00 95.19 193 ALA A O 1
ATOM 1425 N N . ALA A 1 194 ? -1.421 11.103 7.134 1.00 97.50 194 ALA A N 1
ATOM 1426 C CA . ALA A 1 194 ? -1.333 11.316 5.688 1.00 97.50 194 ALA A CA 1
ATOM 1427 C C . ALA A 1 194 ? -0.068 12.108 5.302 1.00 97.50 194 ALA A C 1
ATOM 1429 O O . ALA A 1 194 ? 0.638 11.726 4.367 1.00 97.50 194 ALA A O 1
ATOM 1430 N N . ASP A 1 195 ? 0.268 13.158 6.057 1.00 96.94 195 ASP A N 1
ATOM 1431 C CA . ASP A 1 195 ? 1.486 13.950 5.845 1.00 96.94 195 ASP A CA 1
ATOM 1432 C C . ASP A 1 195 ? 2.762 13.117 6.049 1.00 96.94 195 ASP A C 1
ATOM 1434 O O . ASP A 1 195 ? 3.733 13.281 5.307 1.00 96.94 195 ASP A O 1
ATOM 1438 N N . GLN A 1 196 ? 2.762 12.183 7.008 1.00 95.44 196 GLN A N 1
ATOM 1439 C CA . GLN A 1 196 ? 3.863 11.236 7.200 1.00 95.44 196 GLN A CA 1
ATOM 1440 C C . GLN A 1 196 ? 4.037 10.300 5.997 1.00 95.44 196 GLN A C 1
ATOM 1442 O O . GLN A 1 196 ? 5.173 10.079 5.581 1.00 95.44 196 GLN A O 1
ATOM 1447 N N . ILE A 1 197 ? 2.953 9.795 5.392 1.00 96.81 197 ILE A N 1
ATOM 1448 C CA . ILE A 1 197 ? 3.026 8.987 4.157 1.00 96.81 197 ILE A CA 1
ATOM 1449 C C . ILE A 1 197 ? 3.611 9.820 3.006 1.00 96.81 197 ILE A C 1
ATOM 1451 O O . ILE A 1 197 ? 4.511 9.366 2.293 1.00 96.81 197 ILE A O 1
ATOM 1455 N N . VAL A 1 198 ? 3.148 11.066 2.848 1.00 98.25 198 VAL A N 1
ATOM 1456 C CA . VAL A 1 198 ? 3.676 11.997 1.839 1.00 98.25 198 VAL A CA 1
ATOM 1457 C C . VAL A 1 198 ? 5.175 12.227 2.041 1.00 98.25 198 VAL A C 1
ATOM 1459 O O . VAL A 1 198 ? 5.940 12.123 1.079 1.00 98.25 198 VAL A O 1
ATOM 1462 N N . ALA A 1 199 ? 5.601 12.502 3.276 1.00 97.38 199 ALA A N 1
ATOM 1463 C CA . ALA A 1 199 ? 7.007 12.690 3.621 1.00 97.38 199 ALA A CA 1
ATOM 1464 C C . ALA A 1 199 ? 7.830 11.416 3.375 1.00 97.38 199 ALA A C 1
ATOM 1466 O O . ALA A 1 199 ? 8.892 11.487 2.762 1.00 97.38 199 ALA A O 1
ATOM 1467 N N . PHE A 1 200 ? 7.311 10.248 3.762 1.00 96.12 200 PHE A N 1
ATOM 1468 C CA . PHE A 1 200 ? 7.969 8.959 3.559 1.00 96.12 200 PHE A CA 1
ATOM 1469 C C . PHE A 1 200 ? 8.277 8.702 2.083 1.00 96.12 200 PHE A C 1
ATOM 1471 O O . PHE A 1 200 ? 9.409 8.354 1.743 1.00 96.12 200 PHE A O 1
ATOM 1478 N N . TYR A 1 201 ? 7.305 8.901 1.187 1.00 97.44 201 TYR A N 1
ATOM 1479 C CA . TYR A 1 201 ? 7.544 8.708 -0.244 1.00 97.44 201 TYR A CA 1
ATOM 1480 C C . TYR A 1 201 ? 8.417 9.801 -0.857 1.00 97.44 201 TYR A C 1
ATOM 1482 O O . TYR A 1 201 ? 9.255 9.488 -1.705 1.00 97.44 201 TYR A O 1
ATOM 1490 N N . LYS A 1 202 ? 8.288 11.052 -0.400 1.00 97.06 202 LYS A N 1
ATOM 1491 C CA . LYS A 1 202 ? 9.176 12.147 -0.812 1.00 97.06 202 LYS A CA 1
ATOM 1492 C C . LYS A 1 202 ? 10.644 11.848 -0.484 1.00 97.06 202 LYS A C 1
ATOM 1494 O O . LYS A 1 202 ? 11.514 12.141 -1.300 1.00 97.06 202 LYS A O 1
ATOM 1499 N N . ASP A 1 203 ? 10.898 11.196 0.648 1.00 96.75 203 ASP A N 1
ATOM 1500 C CA . ASP A 1 203 ? 12.236 10.794 1.098 1.00 96.75 203 ASP A CA 1
ATOM 1501 C C . ASP A 1 203 ? 12.697 9.440 0.506 1.00 96.75 203 ASP A C 1
ATOM 1503 O O . ASP A 1 203 ? 13.677 8.842 0.953 1.00 96.75 203 ASP A O 1
ATOM 1507 N N . GLY A 1 204 ? 12.016 8.940 -0.533 1.00 94.88 204 GLY A N 1
ATOM 1508 C CA . GLY A 1 204 ? 12.413 7.741 -1.283 1.00 94.88 204 GLY A CA 1
ATOM 1509 C C . GLY A 1 204 ? 11.802 6.433 -0.773 1.00 94.88 204 GLY A C 1
ATOM 1510 O O . GLY A 1 204 ? 12.155 5.350 -1.252 1.00 94.88 204 GLY A O 1
ATOM 1511 N N . GLY A 1 205 ? 10.876 6.501 0.189 1.00 93.38 205 GLY A N 1
ATOM 1512 C CA . GLY A 1 205 ? 10.061 5.371 0.636 1.00 93.38 205 GLY A CA 1
ATOM 1513 C C . GLY A 1 205 ? 10.881 4.173 1.108 1.00 93.38 205 GLY A C 1
ATOM 1514 O O . GLY A 1 205 ? 10.581 3.043 0.725 1.00 93.38 205 GLY A O 1
ATOM 1515 N N . GLY A 1 206 ? 11.967 4.404 1.850 1.00 92.06 206 GLY A N 1
ATOM 1516 C CA . GLY A 1 206 ? 12.878 3.332 2.271 1.00 92.06 206 GLY A CA 1
ATOM 1517 C C . GLY A 1 206 ? 13.615 2.670 1.102 1.00 92.06 206 GLY A C 1
ATOM 1518 O O . GLY A 1 206 ? 13.777 1.453 1.085 1.00 92.06 206 GLY A O 1
ATOM 1519 N N . SER A 1 207 ? 14.019 3.463 0.104 1.00 93.88 207 SER A N 1
ATOM 1520 C CA . SER A 1 207 ? 14.655 2.986 -1.135 1.00 93.88 207 SER A CA 1
ATOM 1521 C C . SER A 1 207 ? 13.744 2.100 -1.991 1.00 93.88 207 SER A C 1
ATOM 1523 O O . SER A 1 207 ? 14.208 1.181 -2.663 1.00 93.88 207 SER A O 1
ATOM 1525 N N . THR A 1 208 ? 12.438 2.377 -1.980 1.00 93.31 208 THR A N 1
ATOM 1526 C CA . THR A 1 208 ? 11.470 1.705 -2.864 1.00 93.31 208 THR A CA 1
ATOM 1527 C C . THR A 1 208 ? 11.007 2.592 -4.015 1.00 93.31 208 THR A C 1
ATOM 1529 O O . THR A 1 208 ? 10.586 2.069 -5.051 1.00 93.31 208 THR A O 1
ATOM 1532 N N . VAL A 1 209 ? 11.126 3.917 -3.872 1.00 96.06 209 VAL A N 1
ATOM 1533 C CA . VAL A 1 209 ? 10.643 4.894 -4.852 1.00 96.06 209 VAL A CA 1
ATOM 1534 C C . VAL A 1 209 ? 11.689 5.969 -5.160 1.00 96.06 209 VAL A C 1
ATOM 1536 O O . VAL A 1 209 ? 12.550 6.281 -4.342 1.00 96.06 209 VAL A O 1
ATOM 1539 N N . GLU A 1 210 ? 11.585 6.547 -6.350 1.00 97.06 210 GLU A N 1
ATOM 1540 C CA . GLU A 1 210 ? 12.325 7.705 -6.850 1.00 97.06 210 GLU A CA 1
ATOM 1541 C C . GLU A 1 210 ? 11.348 8.664 -7.537 1.00 97.06 210 GLU A C 1
ATOM 1543 O O . GLU A 1 210 ? 10.307 8.236 -8.042 1.00 97.06 210 GLU A O 1
ATOM 1548 N N . ASP A 1 211 ? 11.697 9.954 -7.583 1.00 96.50 211 ASP A N 1
ATOM 1549 C CA . ASP A 1 211 ? 10.912 10.985 -8.282 1.00 96.50 211 ASP A CA 1
ATOM 1550 C C . ASP A 1 211 ? 9.415 10.946 -7.912 1.00 96.50 211 ASP A C 1
ATOM 1552 O O . ASP A 1 211 ? 8.518 10.925 -8.765 1.00 96.50 211 ASP A O 1
ATOM 1556 N N . ALA A 1 212 ? 9.167 10.826 -6.604 1.00 97.62 212 ALA A N 1
ATOM 1557 C CA . ALA A 1 212 ? 7.843 10.655 -6.038 1.00 97.62 212 ALA A CA 1
ATOM 1558 C C . ALA A 1 212 ? 7.143 12.007 -5.861 1.00 97.62 212 ALA A C 1
ATOM 1560 O O . ALA A 1 212 ? 7.690 12.938 -5.269 1.00 97.62 212 ALA A O 1
ATOM 1561 N N . THR A 1 213 ? 5.906 12.090 -6.338 1.00 97.94 213 THR A N 1
ATOM 1562 C CA . THR A 1 213 ? 5.004 13.226 -6.119 1.00 97.94 213 THR A CA 1
ATOM 1563 C C . THR A 1 213 ? 3.703 12.702 -5.539 1.00 97.94 213 THR A C 1
ATOM 1565 O O . THR A 1 213 ? 3.127 11.766 -6.093 1.00 97.94 213 THR A O 1
ATOM 1568 N N . SER A 1 214 ? 3.250 13.298 -4.438 1.00 98.31 214 SER A N 1
ATOM 1569 C CA . SER A 1 214 ? 2.075 12.840 -3.697 1.00 98.31 214 SER A CA 1
ATOM 1570 C C . SER A 1 214 ? 1.023 13.934 -3.582 1.00 98.31 214 SER A C 1
ATOM 1572 O O . SER A 1 214 ? 1.357 15.095 -3.349 1.00 98.31 214 SER A O 1
ATOM 1574 N N . GLU A 1 215 ? -0.240 13.538 -3.669 1.00 97.88 215 GLU A N 1
ATOM 1575 C CA . GLU A 1 215 ? -1.409 14.387 -3.440 1.00 97.88 215 GLU A CA 1
ATOM 1576 C C . GLU A 1 215 ? -2.333 13.734 -2.412 1.00 97.88 215 GLU A C 1
ATOM 1578 O O . GLU A 1 215 ? -2.393 12.507 -2.317 1.00 97.88 215 GLU A O 1
ATOM 1583 N N . THR A 1 216 ? -3.059 14.548 -1.642 1.00 98.31 216 THR A N 1
ATOM 1584 C CA . THR A 1 216 ? -3.991 14.067 -0.617 1.00 98.31 216 THR A CA 1
ATOM 1585 C C . THR A 1 216 ? -5.427 14.466 -0.938 1.00 98.31 216 THR A C 1
ATOM 1587 O O . THR A 1 216 ? -5.699 15.557 -1.443 1.00 98.31 216 THR A O 1
ATOM 1590 N N . ALA A 1 217 ? -6.370 13.579 -0.624 1.00 98.25 217 ALA A N 1
ATOM 1591 C CA . ALA A 1 217 ? -7.797 13.812 -0.795 1.00 98.25 217 ALA A CA 1
ATOM 1592 C C . ALA A 1 217 ? -8.586 13.359 0.440 1.00 98.25 217 ALA A C 1
ATOM 1594 O O . ALA A 1 217 ? -8.217 12.419 1.146 1.00 98.25 217 ALA A O 1
ATOM 1595 N N . LYS A 1 218 ? -9.701 14.044 0.713 1.00 98.25 218 LYS A N 1
ATOM 1596 C CA . LYS A 1 218 ? -10.632 13.650 1.778 1.00 98.25 218 LYS A CA 1
ATOM 1597 C C . LYS A 1 218 ? -11.537 12.528 1.287 1.00 98.25 218 LYS A C 1
ATOM 1599 O O . LYS A 1 218 ? -12.050 12.600 0.174 1.00 98.25 218 LYS A O 1
ATOM 1604 N N . THR A 1 219 ? -11.776 11.542 2.142 1.00 98.12 219 THR A N 1
ATOM 1605 C CA . THR A 1 219 ? -12.660 10.410 1.855 1.00 98.12 219 THR A CA 1
ATOM 1606 C C . THR A 1 219 ? -13.303 9.903 3.149 1.00 98.12 219 THR A C 1
ATOM 1608 O O . THR A 1 219 ? -13.145 10.509 4.214 1.00 98.12 219 THR A O 1
ATOM 1611 N N . GLU A 1 220 ? -14.027 8.791 3.068 1.00 97.62 220 GLU A N 1
ATOM 1612 C CA . GLU A 1 220 ? -14.630 8.132 4.217 1.00 97.62 220 GLU A CA 1
ATOM 1613 C C . GLU A 1 220 ? -14.368 6.624 4.219 1.00 97.62 220 GLU A C 1
ATOM 1615 O O . GLU A 1 220 ? -14.491 5.958 3.194 1.00 97.62 220 GLU A O 1
ATOM 1620 N N . GLN A 1 221 ? -14.111 6.079 5.407 1.00 97.38 221 GLN A N 1
ATOM 1621 C CA . GLN A 1 221 ? -14.068 4.646 5.671 1.00 97.38 221 GLN A CA 1
ATOM 1622 C C . GLN A 1 221 ? -15.193 4.294 6.643 1.00 97.38 221 GLN A C 1
ATOM 1624 O O . GLN A 1 221 ? -15.228 4.766 7.777 1.00 97.38 221 GLN A O 1
ATOM 1629 N N . GLN A 1 222 ? -16.152 3.473 6.200 1.00 96.50 222 GLN A N 1
ATOM 1630 C CA . GLN A 1 222 ? -17.323 3.076 7.005 1.00 96.50 222 GLN A CA 1
ATOM 1631 C C . GLN A 1 222 ? -18.061 4.268 7.668 1.00 96.50 222 GLN A C 1
ATOM 1633 O O . GLN A 1 222 ? -18.503 4.180 8.817 1.00 96.50 222 GLN A O 1
ATOM 1638 N N . GLY A 1 223 ? -18.203 5.386 6.943 1.00 96.31 223 GLY A N 1
ATOM 1639 C CA . GLY A 1 223 ? -18.872 6.605 7.424 1.00 96.31 223 GLY A CA 1
ATOM 1640 C C . GLY A 1 223 ? -18.071 7.396 8.466 1.00 96.31 223 GLY A C 1
ATOM 1641 O O . GLY A 1 223 ? -18.636 8.199 9.213 1.00 96.31 223 GLY A O 1
ATOM 1642 N N . LYS A 1 224 ? -16.767 7.128 8.577 1.00 97.38 224 LYS A N 1
ATOM 1643 C CA . LYS A 1 224 ? -15.807 7.908 9.360 1.00 97.38 224 LYS A CA 1
ATOM 1644 C C . LYS A 1 224 ? -14.833 8.593 8.427 1.00 97.38 224 LYS A C 1
ATOM 1646 O O . LYS A 1 224 ? -14.559 8.088 7.346 1.00 97.38 224 LYS A O 1
ATOM 1651 N N . GLU A 1 225 ? -14.309 9.729 8.864 1.00 97.94 225 GLU A N 1
ATOM 1652 C CA . GLU A 1 225 ? -13.326 10.476 8.094 1.00 97.94 225 GLU A CA 1
ATOM 1653 C C . GLU A 1 225 ? -12.080 9.623 7.822 1.00 97.94 225 GLU A C 1
ATOM 1655 O O . GLU A 1 225 ? -11.557 8.961 8.720 1.00 97.94 225 GLU A O 1
ATOM 1660 N N . ALA A 1 226 ? -11.628 9.651 6.574 1.00 98.31 226 ALA A N 1
ATOM 1661 C CA . ALA A 1 226 ? -10.431 8.981 6.093 1.00 98.31 226 ALA A CA 1
ATOM 1662 C C . ALA A 1 226 ? -9.681 9.905 5.110 1.00 98.31 226 ALA A C 1
ATOM 1664 O O . ALA A 1 226 ? -10.138 11.014 4.773 1.00 98.31 226 ALA A O 1
ATOM 1665 N N . ARG A 1 227 ? -8.492 9.476 4.688 1.00 98.62 227 ARG A N 1
ATOM 1666 C CA . ARG A 1 227 ? -7.658 10.188 3.713 1.00 98.62 227 ARG A CA 1
ATOM 1667 C C . ARG A 1 227 ? -7.184 9.237 2.635 1.00 98.62 227 ARG A C 1
ATOM 1669 O O . ARG A 1 227 ? -6.751 8.138 2.944 1.00 98.62 227 ARG A O 1
ATOM 1676 N N . ASP A 1 228 ? -7.228 9.707 1.399 1.00 98.62 228 ASP A N 1
ATOM 1677 C CA . ASP A 1 228 ? -6.520 9.067 0.302 1.00 98.62 228 ASP A CA 1
ATOM 1678 C C . ASP A 1 228 ? -5.210 9.820 0.069 1.00 98.62 228 ASP A C 1
ATOM 1680 O O . ASP A 1 228 ? -5.207 11.055 0.019 1.00 98.62 228 ASP A O 1
ATOM 1684 N N . VAL A 1 229 ? -4.110 9.088 -0.094 1.00 98.75 229 VAL A N 1
ATOM 1685 C CA . VAL A 1 229 ? -2.837 9.616 -0.596 1.00 98.75 229 VAL A CA 1
ATOM 1686 C C . VAL A 1 229 ? -2.554 8.937 -1.928 1.00 98.75 229 VAL A C 1
ATOM 1688 O O . VAL A 1 229 ? -2.570 7.715 -2.039 1.00 98.75 229 VAL A O 1
ATOM 1691 N N . THR A 1 230 ? -2.344 9.732 -2.971 1.00 98.62 230 THR A N 1
ATOM 1692 C CA . THR A 1 230 ? -1.995 9.225 -4.299 1.00 98.62 230 THR A CA 1
ATOM 1693 C C . THR A 1 230 ? -0.583 9.659 -4.633 1.00 98.62 230 THR A C 1
ATOM 1695 O O . THR A 1 230 ? -0.322 10.851 -4.776 1.00 98.62 230 THR A O 1
ATOM 1698 N N . THR A 1 231 ? 0.326 8.697 -4.769 1.00 98.62 231 THR A N 1
ATOM 1699 C CA . THR A 1 231 ? 1.744 8.948 -5.033 1.00 98.62 231 THR A CA 1
ATOM 1700 C C . THR A 1 231 ? 2.142 8.405 -6.391 1.00 98.62 231 THR A C 1
ATOM 1702 O O . THR A 1 231 ? 2.163 7.196 -6.601 1.00 98.62 231 THR A O 1
ATOM 1705 N N . SER A 1 232 ? 2.524 9.288 -7.307 1.00 98.25 232 SER A N 1
ATOM 1706 C CA . SER A 1 232 ? 3.144 8.920 -8.577 1.00 98.25 232 SER A CA 1
ATOM 1707 C C . SER A 1 232 ? 4.661 8.826 -8.410 1.00 98.25 232 SER A C 1
ATOM 1709 O O . SER A 1 232 ? 5.263 9.746 -7.871 1.00 98.25 232 SER A O 1
ATOM 1711 N N . TYR A 1 233 ? 5.299 7.761 -8.901 1.00 98.12 233 TYR A N 1
ATOM 1712 C CA . TYR A 1 233 ? 6.726 7.504 -8.655 1.00 98.12 233 TYR A CA 1
ATOM 1713 C C . TYR A 1 233 ? 7.382 6.608 -9.717 1.00 98.12 233 TYR A C 1
ATOM 1715 O O . TYR A 1 233 ? 6.705 5.893 -10.460 1.00 98.12 233 TYR A O 1
ATOM 1723 N N . LEU A 1 234 ? 8.714 6.612 -9.758 1.00 97.94 234 LEU A N 1
ATOM 1724 C CA . LEU A 1 234 ? 9.521 5.598 -10.437 1.00 97.94 234 LEU A CA 1
ATOM 1725 C C . LEU A 1 234 ? 10.031 4.573 -9.414 1.00 97.94 234 LEU A C 1
ATOM 1727 O O . LEU A 1 234 ? 10.453 4.973 -8.329 1.00 97.94 234 LEU A O 1
ATOM 1731 N N . PRO A 1 235 ? 10.039 3.262 -9.710 1.00 96.00 235 PRO A N 1
ATOM 1732 C CA . PRO A 1 235 ? 10.677 2.290 -8.831 1.00 96.00 235 PRO A CA 1
ATOM 1733 C C . PRO A 1 235 ? 12.151 2.638 -8.601 1.00 96.00 235 PRO A C 1
ATOM 1735 O O . PRO A 1 235 ? 12.833 3.111 -9.516 1.00 96.00 235 PRO A O 1
ATOM 1738 N N . TYR A 1 236 ? 12.648 2.382 -7.393 1.00 94.31 236 TYR A N 1
ATOM 1739 C CA . TYR A 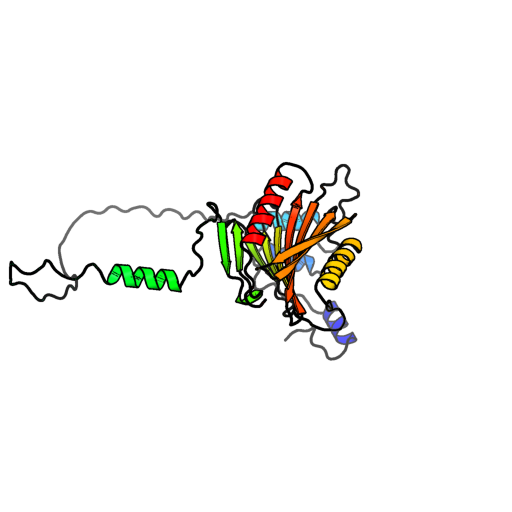1 236 ? 14.040 2.671 -7.052 1.00 94.31 236 TYR A CA 1
ATOM 1740 C C . TYR A 1 236 ? 15.035 2.050 -8.048 1.00 94.31 236 TYR A C 1
ATOM 1742 O O . TYR A 1 236 ? 14.875 0.906 -8.484 1.00 94.31 236 TYR A O 1
ATOM 1750 N N . GLY A 1 237 ? 16.065 2.813 -8.417 1.00 94.50 237 GLY A N 1
ATOM 1751 C CA . GLY A 1 237 ? 17.101 2.407 -9.362 1.00 94.50 237 GLY A CA 1
ATOM 1752 C C . GLY A 1 237 ? 16.677 2.423 -10.832 1.00 94.50 237 GLY A C 1
ATOM 1753 O O . GLY A 1 237 ? 17.443 1.959 -11.677 1.00 94.50 237 GLY A O 1
ATOM 1754 N N . THR A 1 238 ? 15.487 2.935 -11.170 1.00 94.94 238 THR A N 1
ATOM 1755 C CA . THR A 1 238 ? 14.990 2.932 -12.559 1.00 94.94 238 THR A CA 1
ATOM 1756 C C . THR A 1 238 ? 15.024 4.290 -13.249 1.00 94.94 238 THR A C 1
ATOM 1758 O O . THR A 1 238 ? 14.900 4.321 -14.471 1.00 94.94 238 THR A O 1
ATOM 1761 N N . SER A 1 239 ? 15.265 5.395 -12.533 1.00 90.88 239 SER A N 1
ATOM 1762 C CA . SER A 1 239 ? 15.307 6.751 -13.118 1.00 90.88 239 SER A CA 1
ATOM 1763 C C . SER A 1 239 ? 16.321 6.925 -14.253 1.00 90.88 239 SER A C 1
ATOM 1765 O O . SER A 1 239 ? 16.117 7.747 -15.142 1.00 90.88 239 SER A O 1
ATOM 1767 N N . SER A 1 240 ? 17.394 6.131 -14.259 1.00 92.81 240 SER A N 1
ATOM 1768 C CA . SER A 1 240 ? 18.419 6.150 -15.312 1.00 92.81 240 SER A CA 1
ATOM 1769 C C . SER A 1 240 ? 18.056 5.347 -16.571 1.00 92.81 240 SER A C 1
ATOM 1771 O O . SER A 1 240 ? 18.766 5.421 -17.577 1.00 92.81 240 SER A O 1
ATOM 1773 N N . ASN A 1 241 ? 16.961 4.580 -16.547 1.00 94.94 241 ASN A N 1
ATOM 1774 C CA . ASN A 1 241 ? 16.513 3.810 -17.703 1.00 94.94 241 ASN A CA 1
ATOM 1775 C C . ASN A 1 241 ? 16.035 4.746 -18.819 1.00 94.94 241 ASN A C 1
ATOM 1777 O O . ASN A 1 241 ? 15.483 5.809 -18.564 1.00 94.94 241 ASN A O 1
ATOM 1781 N N . LYS A 1 242 ? 16.180 4.323 -20.081 1.00 93.81 242 LYS A N 1
ATOM 1782 C CA . LYS A 1 242 ? 15.752 5.132 -21.237 1.00 93.81 242 LYS A CA 1
ATOM 1783 C C . LYS A 1 242 ? 14.246 5.429 -21.227 1.00 93.81 242 LYS A C 1
ATOM 1785 O O . LYS A 1 242 ? 13.849 6.532 -21.572 1.00 93.81 242 LYS A O 1
ATOM 1790 N N . ASN A 1 243 ? 13.443 4.435 -20.845 1.00 91.44 243 ASN A N 1
ATOM 1791 C CA . ASN A 1 243 ? 11.984 4.502 -20.785 1.00 91.44 243 ASN A CA 1
ATOM 1792 C C . ASN A 1 243 ? 11.519 3.876 -19.455 1.00 91.44 243 ASN A C 1
ATOM 1794 O O . ASN A 1 243 ? 11.109 2.711 -19.450 1.00 91.44 243 ASN A O 1
ATOM 1798 N N . PRO A 1 244 ? 11.671 4.570 -18.315 1.00 94.31 244 PRO A N 1
ATOM 1799 C CA . PRO A 1 244 ? 11.241 4.029 -17.036 1.00 94.31 244 PRO A CA 1
ATOM 1800 C C . PRO A 1 244 ? 9.712 3.972 -16.986 1.00 94.31 244 PRO A C 1
ATOM 1802 O O . PRO A 1 244 ? 9.028 4.859 -17.494 1.00 94.31 244 PRO A O 1
ATOM 1805 N N . ILE A 1 245 ? 9.174 2.916 -16.377 1.00 93.75 245 ILE A N 1
ATOM 1806 C CA . ILE A 1 245 ? 7.731 2.780 -16.170 1.00 93.75 245 ILE A CA 1
ATOM 1807 C C . ILE A 1 245 ? 7.382 3.492 -14.869 1.00 93.75 245 ILE A C 1
ATOM 1809 O O . ILE A 1 245 ? 7.934 3.169 -13.815 1.00 93.75 245 ILE A O 1
ATOM 1813 N N . ARG A 1 246 ? 6.462 4.452 -14.954 1.00 97.19 246 ARG A N 1
ATOM 1814 C CA . ARG A 1 246 ? 5.926 5.157 -13.793 1.00 97.19 246 ARG A CA 1
ATOM 1815 C C . ARG A 1 246 ? 4.780 4.361 -13.184 1.00 97.19 246 ARG A C 1
ATOM 1817 O O . ARG A 1 246 ? 3.966 3.769 -13.891 1.00 97.19 246 ARG A O 1
ATOM 1824 N N . TYR A 1 247 ? 4.739 4.354 -11.862 1.00 98.00 247 TYR A N 1
ATOM 1825 C CA . TYR A 1 247 ? 3.714 3.699 -11.066 1.00 98.00 247 TYR A CA 1
ATOM 1826 C C . TYR A 1 247 ? 2.992 4.733 -10.211 1.00 98.00 247 TYR A C 1
ATOM 1828 O O . TYR A 1 247 ? 3.493 5.831 -9.963 1.00 98.00 247 TYR A O 1
ATOM 1836 N N . GLN A 1 248 ? 1.810 4.354 -9.753 1.00 98.19 248 GLN A N 1
ATOM 1837 C CA . GLN A 1 248 ? 1.021 5.082 -8.785 1.00 98.19 248 GLN A CA 1
ATOM 1838 C C . GLN A 1 248 ? 0.746 4.166 -7.590 1.00 98.19 248 GLN A C 1
ATOM 1840 O O . GLN A 1 248 ? 0.338 3.016 -7.757 1.00 98.19 248 GLN A O 1
ATOM 1845 N N . LYS A 1 249 ? 0.986 4.665 -6.379 1.00 98.38 249 LYS A N 1
ATOM 1846 C CA . LYS A 1 249 ? 0.428 4.096 -5.152 1.00 98.38 249 LYS A CA 1
ATOM 1847 C C . LYS A 1 249 ? -0.831 4.867 -4.793 1.00 98.38 249 LYS A C 1
ATOM 1849 O O . LYS A 1 249 ? -0.828 6.095 -4.843 1.00 98.38 249 LYS A O 1
ATOM 1854 N N . ARG A 1 250 ? -1.896 4.136 -4.482 1.00 98.56 250 ARG A N 1
ATOM 1855 C CA . ARG A 1 250 ? -3.124 4.672 -3.898 1.00 98.56 250 ARG A CA 1
ATOM 1856 C C . ARG A 1 250 ? -3.247 4.111 -2.490 1.00 98.56 250 ARG A C 1
ATOM 1858 O O . ARG A 1 250 ? -3.494 2.915 -2.338 1.00 98.56 250 ARG A O 1
ATOM 1865 N N . ASP A 1 251 ? -3.027 4.961 -1.503 1.00 98.69 251 ASP A N 1
ATOM 1866 C CA . ASP A 1 251 ? -3.092 4.650 -0.081 1.00 98.69 251 ASP A CA 1
ATOM 1867 C C . ASP A 1 251 ? -4.435 5.157 0.467 1.00 98.69 251 ASP A C 1
ATOM 1869 O O . ASP A 1 251 ? -4.755 6.336 0.322 1.00 98.69 251 ASP A O 1
ATOM 1873 N N . HIS A 1 252 ? -5.229 4.268 1.064 1.00 98.81 252 HIS A N 1
ATOM 1874 C CA . HIS A 1 252 ? -6.478 4.588 1.751 1.00 98.81 252 HIS A CA 1
ATOM 1875 C C . HIS A 1 252 ? -6.270 4.447 3.257 1.00 98.81 252 HIS A C 1
ATOM 1877 O O . HIS A 1 252 ? -6.141 3.335 3.781 1.00 98.81 252 HIS A O 1
ATOM 1883 N N . LEU A 1 253 ? -6.254 5.583 3.944 1.00 98.38 253 LEU A N 1
ATOM 1884 C CA . LEU A 1 253 ? -5.838 5.703 5.330 1.00 98.38 253 LEU A CA 1
ATOM 1885 C C . LEU A 1 253 ? -7.018 6.011 6.253 1.00 98.38 253 LEU A C 1
ATOM 1887 O O . LEU A 1 253 ? -7.737 7.002 6.088 1.00 98.38 253 LEU A O 1
ATOM 1891 N N . TYR A 1 254 ? -7.135 5.206 7.305 1.00 97.69 254 TYR A N 1
ATOM 1892 C CA . TYR A 1 254 ? -8.041 5.432 8.424 1.00 97.69 254 TYR A CA 1
ATOM 1893 C C . TYR A 1 254 ? -7.288 5.399 9.758 1.00 97.69 254 TYR A C 1
ATOM 1895 O O . TYR A 1 254 ? -6.433 4.543 9.963 1.00 97.69 254 TYR A O 1
ATOM 1903 N N . VAL A 1 255 ? -7.642 6.284 10.697 1.00 96.06 255 VAL A N 1
ATOM 1904 C CA . VAL A 1 255 ? -7.080 6.306 12.059 1.00 96.06 255 VAL A CA 1
ATOM 1905 C C . VAL A 1 255 ? -8.212 6.360 13.080 1.00 96.06 255 VAL A C 1
ATOM 1907 O O . VAL A 1 255 ? -9.049 7.263 13.041 1.00 96.06 255 VAL A O 1
ATOM 1910 N N . ASN A 1 256 ? -8.236 5.408 14.015 1.00 94.06 256 ASN A N 1
ATOM 1911 C CA . ASN A 1 256 ? -9.260 5.369 15.059 1.00 94.06 256 ASN A CA 1
ATOM 1912 C C . ASN A 1 256 ? -8.932 6.271 16.262 1.00 94.06 256 ASN A C 1
ATOM 1914 O O . ASN A 1 256 ? -7.854 6.852 16.388 1.00 94.06 256 ASN A O 1
ATOM 1918 N N . LYS A 1 257 ? -9.861 6.344 17.222 1.00 91.06 257 LYS A N 1
ATOM 1919 C CA . LYS A 1 257 ? -9.685 7.126 18.465 1.00 91.06 257 LYS A CA 1
ATOM 1920 C C . LYS A 1 257 ? -8.530 6.653 19.352 1.00 91.06 257 LYS A C 1
ATOM 1922 O O . LYS A 1 257 ? -8.034 7.433 20.158 1.00 91.06 257 LYS A O 1
ATOM 1927 N N . ALA A 1 258 ? -8.133 5.389 19.229 1.00 91.38 258 ALA A N 1
ATOM 1928 C CA . ALA A 1 258 ? -6.979 4.825 19.922 1.00 91.38 258 ALA A CA 1
ATOM 1929 C C . ALA A 1 258 ? -5.665 5.055 19.151 1.00 91.38 258 ALA A C 1
ATOM 1931 O O . ALA A 1 258 ? -4.649 4.482 19.528 1.00 91.38 258 ALA A O 1
ATOM 1932 N N . LYS A 1 259 ? -5.689 5.879 18.090 1.00 92.62 259 LYS A N 1
ATOM 1933 C CA . LYS A 1 259 ? -4.570 6.169 17.184 1.00 92.62 259 LYS A CA 1
ATOM 1934 C C . LYS A 1 259 ? -4.022 4.945 16.441 1.00 92.62 259 LYS A C 1
ATOM 1936 O O . LYS A 1 259 ? -2.924 4.994 15.907 1.00 92.62 259 LYS A O 1
ATOM 1941 N N . VAL A 1 260 ? -4.792 3.861 16.366 1.00 94.25 260 VAL A N 1
ATOM 1942 C CA . VAL A 1 260 ? -4.468 2.733 15.488 1.00 94.25 260 VAL A CA 1
ATOM 1943 C C . VAL A 1 260 ? -4.785 3.151 14.058 1.00 94.25 260 VAL A C 1
ATOM 1945 O O . VAL A 1 260 ? -5.903 3.605 13.789 1.00 94.25 260 VAL A O 1
ATOM 1948 N N . ALA A 1 261 ? -3.812 2.995 13.169 1.00 95.75 261 ALA A N 1
ATOM 1949 C CA . ALA A 1 261 ? -3.937 3.317 11.758 1.00 95.75 261 ALA A CA 1
ATOM 1950 C C . ALA A 1 261 ? -4.124 2.048 10.919 1.00 95.75 261 ALA A C 1
ATOM 1952 O O . ALA A 1 261 ? -3.523 1.009 11.194 1.00 95.75 261 ALA A O 1
ATOM 1953 N N . TRP A 1 262 ? -4.948 2.156 9.884 1.00 98.00 262 TRP A N 1
ATOM 1954 C CA . TRP A 1 262 ? -5.069 1.184 8.807 1.00 98.00 262 TRP A CA 1
ATOM 1955 C C . TRP A 1 262 ? -4.728 1.878 7.505 1.00 98.00 262 TRP A C 1
ATOM 1957 O O . TRP A 1 262 ? -5.379 2.861 7.154 1.00 98.00 262 TRP A O 1
ATOM 1967 N N . ASP A 1 263 ? -3.735 1.343 6.809 1.00 98.12 263 ASP A N 1
ATOM 1968 C CA . ASP A 1 263 ? -3.273 1.850 5.524 1.00 98.12 263 ASP A CA 1
ATOM 1969 C C . ASP A 1 263 ? -3.400 0.743 4.473 1.00 98.12 263 ASP A C 1
ATOM 1971 O O . ASP A 1 263 ? -2.702 -0.279 4.526 1.00 98.12 263 ASP A O 1
ATOM 1975 N N . LEU A 1 264 ? -4.367 0.911 3.568 1.00 98.75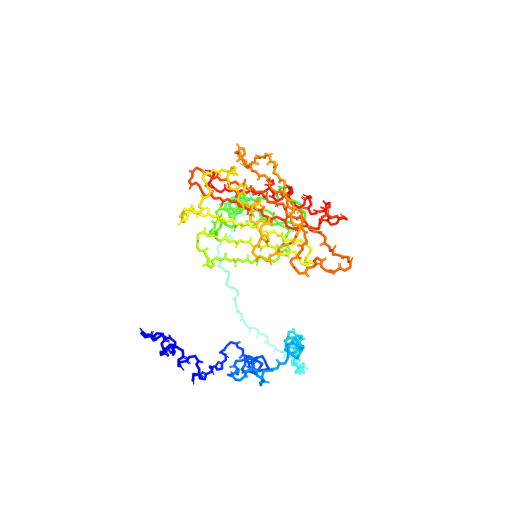 264 LEU A N 1
ATOM 1976 C CA . LEU A 1 264 ? -4.539 0.063 2.395 1.00 98.75 264 LEU A CA 1
ATOM 1977 C C . LEU A 1 264 ? -3.816 0.707 1.211 1.00 98.75 264 LEU A C 1
ATOM 1979 O O . LEU A 1 264 ? -4.327 1.654 0.622 1.00 98.75 264 LEU A O 1
ATOM 1983 N N . THR A 1 265 ? -2.711 0.114 0.782 1.00 98.69 265 THR A N 1
ATOM 1984 C CA . THR A 1 265 ? -1.968 0.552 -0.401 1.00 98.69 265 THR A CA 1
ATOM 1985 C C . THR A 1 265 ? -2.272 -0.350 -1.592 1.00 98.69 265 THR A C 1
ATOM 1987 O O . THR A 1 265 ? -2.128 -1.574 -1.514 1.00 98.69 265 THR A O 1
ATOM 1990 N N . VAL A 1 266 ? -2.613 0.243 -2.736 1.00 98.69 266 VAL A N 1
ATOM 1991 C CA . VAL A 1 266 ? -2.652 -0.447 -4.033 1.00 98.69 266 VAL A CA 1
ATOM 1992 C C . VAL A 1 266 ? -1.635 0.193 -4.973 1.00 98.69 266 VAL A C 1
ATOM 1994 O O . VAL A 1 266 ? -1.716 1.381 -5.271 1.00 98.69 266 VAL A O 1
ATOM 1997 N N . SER A 1 267 ? -0.665 -0.595 -5.436 1.00 98.06 267 SER A N 1
ATOM 1998 C CA . SER A 1 267 ? 0.319 -0.181 -6.440 1.00 98.06 267 SER A CA 1
ATOM 1999 C C . SER A 1 267 ? -0.145 -0.613 -7.827 1.00 98.06 267 SER A C 1
ATOM 2001 O O . SER A 1 267 ? -0.478 -1.785 -8.036 1.00 98.06 267 SER A O 1
ATOM 2003 N N . ILE A 1 268 ? -0.189 0.346 -8.749 1.00 97.50 268 ILE A N 1
ATOM 2004 C CA . ILE A 1 268 ? -0.680 0.197 -10.122 1.00 97.50 268 ILE A CA 1
ATOM 2005 C C . ILE A 1 268 ? 0.250 0.953 -11.085 1.00 97.50 268 ILE A C 1
ATOM 2007 O O . ILE A 1 268 ? 0.937 1.883 -10.659 1.00 97.50 268 ILE A O 1
ATOM 2011 N N . PRO A 1 269 ? 0.293 0.617 -12.384 1.00 97.12 269 PRO A N 1
ATOM 2012 C CA . PRO A 1 269 ? 0.922 1.481 -13.381 1.00 97.12 269 PRO A CA 1
ATOM 2013 C C . PRO A 1 269 ? 0.282 2.878 -13.396 1.00 97.12 269 PRO A C 1
ATOM 2015 O O . PRO A 1 269 ? -0.925 3.014 -13.190 1.00 97.12 269 PRO A O 1
ATOM 2018 N N . ALA A 1 270 ? 1.082 3.920 -13.630 1.00 96.19 270 ALA A N 1
ATOM 2019 C CA . ALA A 1 270 ? 0.579 5.295 -13.664 1.00 96.19 270 ALA A CA 1
ATOM 2020 C C . ALA A 1 270 ? -0.223 5.608 -14.938 1.00 96.19 270 ALA A C 1
ATOM 2022 O O . ALA A 1 270 ? -1.069 6.491 -14.908 1.00 96.19 270 ALA A O 1
ATOM 2023 N N . ASP A 1 271 ? 0.019 4.867 -16.023 1.00 93.19 271 ASP A N 1
ATOM 2024 C CA . ASP A 1 271 ? -0.580 5.091 -17.338 1.00 93.19 271 ASP A CA 1
ATOM 2025 C C . ASP A 1 271 ? -0.980 3.765 -18.013 1.00 93.19 271 ASP A C 1
ATOM 2027 O O . ASP A 1 271 ? -0.495 2.684 -17.662 1.00 93.19 271 ASP A O 1
ATOM 2031 N N . GLY A 1 272 ? -1.823 3.859 -19.046 1.00 93.62 272 GLY A N 1
ATOM 2032 C CA . GLY A 1 272 ? -2.228 2.736 -19.901 1.00 93.62 272 GLY A CA 1
ATOM 2033 C C . GLY A 1 272 ? -3.454 1.966 -19.401 1.00 93.62 272 GLY A C 1
ATOM 2034 O O . GLY A 1 272 ? -4.076 2.322 -18.408 1.00 93.62 272 GLY A O 1
ATOM 2035 N N . GLU A 1 273 ? -3.824 0.885 -20.092 1.00 93.50 273 GLU A N 1
ATOM 2036 C CA . GLU A 1 273 ? -5.041 0.113 -19.769 1.00 93.50 273 GLU A CA 1
ATOM 2037 C C . GLU A 1 273 ? -5.004 -0.486 -18.354 1.00 93.50 273 GLU A C 1
ATOM 2039 O O . GLU A 1 273 ? -6.004 -0.467 -17.637 1.00 93.50 273 GLU A O 1
ATOM 2044 N N . ALA A 1 274 ? -3.824 -0.932 -17.911 1.00 94.25 274 ALA A N 1
ATOM 2045 C CA . ALA A 1 274 ? -3.628 -1.452 -16.562 1.00 94.25 274 ALA A CA 1
ATOM 2046 C C . ALA A 1 274 ? -3.872 -0.391 -15.472 1.00 94.25 274 ALA A C 1
ATOM 2048 O O . ALA A 1 274 ? -4.274 -0.748 -14.367 1.00 94.25 274 ALA A O 1
ATOM 2049 N N . HIS A 1 275 ? -3.680 0.901 -15.765 1.00 96.50 275 HIS A N 1
ATOM 2050 C CA . HIS A 1 275 ? -4.021 1.974 -14.829 1.00 96.50 275 HIS A CA 1
ATOM 2051 C C . HIS A 1 275 ? -5.529 2.003 -14.549 1.00 96.50 275 HIS A C 1
ATOM 2053 O O . HIS A 1 275 ? -5.951 1.983 -13.395 1.00 96.50 275 HIS A O 1
ATOM 2059 N N . GLU A 1 276 ? -6.348 1.967 -15.600 1.00 96.25 276 GLU A N 1
ATOM 2060 C CA . GLU A 1 276 ? -7.813 1.992 -15.496 1.00 96.25 276 GLU A CA 1
ATOM 2061 C C . GLU A 1 276 ? -8.366 0.764 -14.758 1.00 96.25 276 GLU A C 1
ATOM 2063 O O . GLU A 1 276 ? -9.310 0.853 -13.963 1.00 96.25 276 GLU A O 1
ATOM 2068 N N . GLU A 1 277 ? -7.779 -0.408 -15.007 1.00 95.38 277 GLU A N 1
ATOM 2069 C CA . GLU A 1 277 ? -8.110 -1.634 -14.278 1.00 95.38 277 GLU A CA 1
ATOM 2070 C C . GLU A 1 277 ? -7.681 -1.554 -12.810 1.00 95.38 277 GLU A C 1
ATOM 2072 O O . GLU A 1 277 ? -8.468 -1.884 -11.919 1.00 95.38 277 GLU A O 1
ATOM 2077 N N . GLY A 1 278 ? -6.475 -1.046 -12.552 1.00 96.12 278 GLY A N 1
ATOM 2078 C CA . GLY A 1 278 ? -5.937 -0.820 -11.216 1.00 96.12 278 GLY A CA 1
ATOM 2079 C C . GLY A 1 278 ? -6.756 0.183 -10.396 1.00 96.12 278 GLY A C 1
ATOM 2080 O O . GLY A 1 278 ? -7.012 -0.040 -9.211 1.00 96.12 278 GLY A O 1
ATOM 2081 N N . ALA A 1 279 ? -7.257 1.247 -11.025 1.00 96.81 279 ALA A N 1
ATOM 2082 C CA . ALA A 1 279 ? -8.152 2.203 -10.385 1.00 96.81 279 ALA A CA 1
ATOM 2083 C C . ALA A 1 279 ? -9.472 1.531 -9.968 1.00 96.81 279 ALA A C 1
ATOM 2085 O O . ALA A 1 279 ? -9.898 1.663 -8.821 1.00 96.81 279 ALA A O 1
ATOM 2086 N N . LYS A 1 280 ? -10.085 0.727 -10.850 1.00 96.44 280 LYS A N 1
ATOM 2087 C CA . LYS A 1 28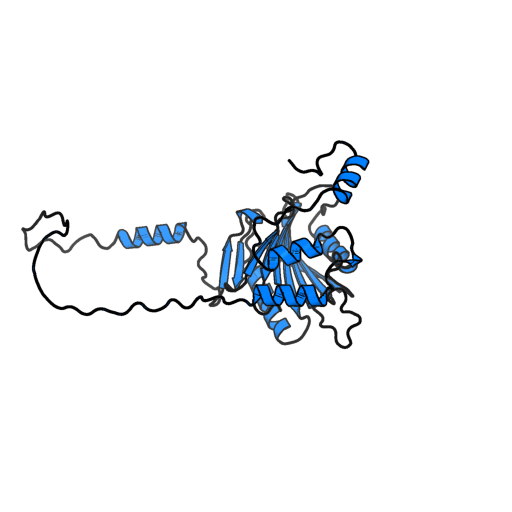0 ? -11.301 -0.048 -10.523 1.00 96.44 280 LYS A CA 1
ATOM 2088 C C . LYS A 1 280 ? -11.052 -1.096 -9.436 1.00 96.44 280 LYS A C 1
ATOM 2090 O O . LYS A 1 280 ? -11.938 -1.327 -8.607 1.00 96.44 280 LYS A O 1
ATOM 2095 N N . LEU A 1 281 ? -9.876 -1.728 -9.444 1.00 97.19 281 LEU A N 1
ATOM 2096 C CA . LEU A 1 281 ? -9.424 -2.652 -8.405 1.00 97.19 281 LEU A CA 1
ATOM 2097 C C . LEU A 1 281 ? -9.402 -1.938 -7.046 1.00 97.19 281 LEU A C 1
ATOM 2099 O O . LEU A 1 281 ? -10.071 -2.403 -6.125 1.00 97.19 281 LEU A O 1
ATOM 2103 N N . TYR A 1 282 ? -8.727 -0.787 -6.949 1.00 98.31 282 TYR A N 1
ATOM 2104 C CA . TYR A 1 282 ? -8.672 0.025 -5.729 1.00 98.31 282 TYR A CA 1
ATOM 2105 C C . TYR A 1 282 ? -10.068 0.392 -5.209 1.00 98.31 282 TYR A C 1
ATOM 2107 O O . TYR A 1 282 ? -10.408 0.053 -4.076 1.00 98.31 282 TYR A O 1
ATOM 2115 N N . GLU A 1 283 ? -10.916 0.993 -6.053 1.00 96.88 283 GLU A N 1
ATOM 2116 C CA . GLU A 1 283 ? -12.261 1.440 -5.650 1.00 96.88 283 GLU A CA 1
ATOM 2117 C C . GLU A 1 283 ? -13.120 0.286 -5.117 1.00 96.88 283 GLU A C 1
ATOM 2119 O O . GLU A 1 283 ? -13.956 0.447 -4.220 1.00 96.88 283 GLU A O 1
ATOM 2124 N N . ARG A 1 284 ? -12.939 -0.913 -5.680 1.00 96.50 284 ARG A N 1
ATOM 2125 C CA . ARG A 1 284 ? -13.650 -2.105 -5.225 1.00 96.50 284 ARG A CA 1
ATOM 2126 C C . ARG A 1 284 ? -13.097 -2.633 -3.909 1.00 96.50 284 ARG A C 1
ATOM 2128 O O . ARG A 1 284 ? -13.905 -3.053 -3.081 1.00 96.50 284 ARG A O 1
ATOM 2135 N N . ILE A 1 285 ? -11.780 -2.620 -3.710 1.00 97.88 285 ILE A N 1
ATOM 2136 C CA . ILE A 1 285 ? -11.180 -3.058 -2.446 1.00 97.88 285 ILE A CA 1
ATOM 2137 C C . ILE A 1 285 ? -11.608 -2.115 -1.322 1.00 97.88 285 ILE A C 1
ATOM 2139 O O . ILE A 1 285 ? -12.159 -2.604 -0.342 1.00 97.88 285 ILE A O 1
ATOM 2143 N N . VAL A 1 286 ? -11.472 -0.793 -1.493 1.00 97.88 286 VAL A N 1
ATOM 2144 C CA . VAL A 1 286 ? -11.884 0.212 -0.491 1.00 97.88 286 VAL A CA 1
ATOM 2145 C C . VAL A 1 286 ? -13.356 0.040 -0.113 1.00 97.88 286 VAL A C 1
ATOM 2147 O O . VAL A 1 286 ? -13.697 -0.093 1.059 1.00 97.88 286 VAL A O 1
ATOM 2150 N N . ARG A 1 287 ? -14.248 -0.092 -1.103 1.00 95.94 287 ARG A N 1
ATOM 2151 C CA . ARG A 1 287 ? -15.686 -0.316 -0.861 1.00 95.94 287 ARG A CA 1
ATOM 2152 C C . ARG A 1 287 ? -15.982 -1.565 -0.021 1.00 95.94 287 ARG A C 1
ATOM 2154 O O . ARG A 1 287 ? -16.979 -1.596 0.704 1.00 95.94 287 ARG A O 1
ATOM 2161 N N . ASN A 1 288 ? -15.155 -2.599 -0.157 1.00 96.00 288 ASN A N 1
ATOM 2162 C CA . ASN A 1 288 ? -15.307 -3.876 0.537 1.00 96.00 288 ASN A CA 1
ATOM 2163 C C . ASN A 1 288 ? -14.342 -4.034 1.724 1.00 96.00 288 ASN A C 1
ATOM 2165 O O . ASN A 1 288 ? -14.321 -5.100 2.338 1.00 96.00 288 ASN A O 1
ATOM 2169 N N . LEU A 1 289 ? -13.580 -2.994 2.071 1.00 97.38 289 LEU A N 1
ATOM 2170 C CA . LEU A 1 289 ? -12.754 -2.962 3.267 1.00 97.38 289 LEU A CA 1
ATOM 2171 C C . LEU A 1 289 ? -13.663 -2.781 4.484 1.00 97.38 289 LEU A C 1
ATOM 2173 O O . LEU A 1 289 ? -14.481 -1.857 4.549 1.00 97.38 289 LEU A O 1
ATOM 2177 N N . LYS A 1 290 ? -13.517 -3.675 5.460 1.00 96.56 290 LYS A N 1
ATOM 2178 C CA . LYS A 1 290 ? -14.189 -3.603 6.759 1.00 96.56 290 LYS A CA 1
ATOM 2179 C C . LYS A 1 290 ? -13.150 -3.686 7.862 1.00 96.56 290 LYS A C 1
ATOM 2181 O O . LYS A 1 290 ? -12.480 -4.698 7.997 1.00 96.56 290 LYS A O 1
ATOM 2186 N N . ILE A 1 291 ? -13.049 -2.623 8.641 1.00 96.75 291 ILE A N 1
ATOM 2187 C CA . ILE A 1 291 ? -12.243 -2.494 9.847 1.00 96.75 291 ILE A CA 1
ATOM 2188 C C . ILE A 1 291 ? -13.156 -2.781 11.042 1.00 96.75 291 ILE A C 1
ATOM 2190 O O . ILE A 1 291 ? -14.234 -2.186 11.160 1.00 96.75 291 ILE A O 1
ATOM 2194 N N . ASP A 1 292 ? -12.729 -3.690 11.922 1.00 91.56 292 ASP A N 1
ATOM 2195 C CA . ASP A 1 292 ? -13.546 -4.169 13.044 1.00 91.56 292 ASP A CA 1
ATOM 2196 C C . ASP A 1 292 ? -13.706 -3.113 14.151 1.00 91.56 292 ASP A C 1
ATOM 2198 O O . ASP A 1 292 ? -14.751 -3.032 14.800 1.00 91.56 292 ASP A O 1
ATOM 2202 N N . LYS A 1 293 ? -12.663 -2.304 14.387 1.00 88.75 293 LYS A N 1
ATOM 2203 C CA . LYS A 1 293 ? -12.597 -1.309 15.472 1.00 88.75 293 LYS A CA 1
ATOM 2204 C C . LYS A 1 293 ? -12.287 0.090 14.939 1.00 88.75 293 LYS A C 1
ATOM 2206 O O . LYS A 1 293 ? -11.143 0.549 15.014 1.00 88.75 293 LYS A O 1
ATOM 2211 N N . LEU A 1 294 ? -13.334 0.740 14.426 1.00 84.50 294 LEU A N 1
ATOM 2212 C CA . LEU A 1 294 ? -13.332 2.161 14.066 1.00 84.50 294 LEU A CA 1
ATOM 2213 C C . LEU A 1 294 ? -13.077 3.072 15.272 1.00 84.50 294 LEU A C 1
ATOM 2215 O O . LEU A 1 294 ? -13.477 2.730 16.405 1.00 84.50 294 LEU A O 1
#